Protein AF-A0A7S3NZ69-F1 (afdb_monomer_lite)

Foldseek 3Di:
DCVVCPPLPPDDDVVVVCVVLVVLVVVLVVVVVVLVVLVVVLVVLCVVLCVLCVLVVDDPVVNVVVADDDDDAPLCPDVLVVQLVVLVVVLVVLVVVVVVLVVVLVVLVVPDDCPVVVVCCVVVVDPPVVSVVVSVVVVVVCVVVVVVSVVSNVVSVVSNVVSVVVSVVSCVVGDDCRNVVSVVSNVVSVVSVVVSVVSVVVSVVVVVVSVVSVVVSVVVVVVVVVVVVVVVVVSVVCVVVVNRDDPDDPPPPPPCPDPPDPDDDPPPDDPDD

Secondary structure (DSSP, 8-state):
-HHHHGGG--SPPHHHHSHHHHHHHHHHHHHHHHHHHHHHHHHHHHHHHHHHHGGGGS-HHHHHHHSPP-PPPGGGGSHHHHHHHHHHHHHHHHHHHHHHHHHHHHHHHHT---HHHHHHHHTTSS-HHHHHHHHHHHHHTTHHHHHHHHHHHHHHHHHHHHHHHHHHHHHTT----HHHHHHHHHHHHHHHHHHHHHHHHHHHHHHHHHHHHHHHHHHHHHHHHHHHHHHHHHHHHHHHTT-PPPTT--------------PPPTT------

pLDDT: mean 84.11, std 17.13, range [30.02, 97.88]

Radius of gyration: 31.77 Å; chains: 1; bounding box: 69×42×93 Å

InterPro domains:
  IPR025304 ALIX V-shaped domain [PF13949] (1-231)

Organism: Euplotes crassus (NCBI:txid5936)

Structure (mmCIF, N/CA/C/O backbone):
data_AF-A0A7S3NZ69-F1
#
_entry.id   AF-A0A7S3NZ69-F1
#
loop_
_atom_site.group_PDB
_atom_site.id
_atom_site.type_symbol
_atom_site.label_atom_id
_atom_site.label_alt_id
_atom_site.label_comp_id
_atom_site.label_asym_id
_atom_site.label_entity_id
_atom_site.label_seq_id
_atom_site.pdbx_PDB_ins_code
_atom_site.Cartn_x
_atom_site.Cartn_y
_atom_site.Cartn_z
_atom_site.occupancy
_atom_site.B_iso_or_equiv
_atom_site.auth_seq_id
_atom_site.auth_comp_id
_atom_site.auth_asym_id
_atom_site.auth_atom_id
_atom_site.pdbx_PDB_model_num
ATOM 1 N N . MET A 1 1 ? 19.662 -13.003 -44.186 1.00 81.69 1 MET A N 1
ATOM 2 C CA . MET A 1 1 ? 20.490 -11.775 -44.275 1.00 81.69 1 MET A CA 1
ATOM 3 C C . MET A 1 1 ? 21.964 -12.052 -44.036 1.00 81.69 1 MET A C 1
ATOM 5 O O . MET A 1 1 ? 22.672 -12.160 -45.021 1.00 81.69 1 MET A O 1
ATOM 9 N N . ARG A 1 2 ? 22.445 -12.254 -42.798 1.00 84.12 2 ARG A N 1
ATOM 10 C CA . ARG A 1 2 ? 23.877 -12.555 -42.557 1.00 84.12 2 ARG A CA 1
ATOM 11 C C . ARG A 1 2 ? 24.361 -13.835 -43.242 1.00 84.12 2 ARG A C 1
ATOM 13 O O . ARG A 1 2 ? 25.399 -13.816 -43.879 1.00 84.12 2 ARG A O 1
ATOM 20 N N . ALA A 1 3 ? 23.573 -14.910 -43.181 1.00 86.25 3 ALA A N 1
ATOM 21 C CA . ALA A 1 3 ? 23.878 -16.148 -43.905 1.00 86.25 3 ALA A CA 1
ATOM 22 C C . ALA A 1 3 ? 23.871 -15.969 -45.438 1.00 86.25 3 ALA A C 1
ATOM 24 O O . ALA A 1 3 ? 24.554 -16.695 -46.142 1.00 86.25 3 ALA A O 1
ATOM 25 N N . THR A 1 4 ? 23.108 -14.996 -45.945 1.00 85.00 4 THR A N 1
ATOM 26 C CA . THR A 1 4 ? 22.895 -14.757 -47.381 1.00 85.00 4 THR A CA 1
ATOM 27 C C . THR A 1 4 ? 23.952 -13.827 -47.983 1.00 85.00 4 THR A C 1
ATOM 29 O O . THR A 1 4 ? 24.405 -14.061 -49.092 1.00 85.00 4 THR A O 1
ATOM 32 N N . HIS A 1 5 ? 24.353 -12.779 -47.257 1.00 81.62 5 HIS A N 1
ATOM 33 C CA . HIS A 1 5 ? 25.261 -11.728 -47.743 1.00 81.62 5 HIS A CA 1
ATOM 34 C C . HIS A 1 5 ? 26.626 -11.718 -47.032 1.00 81.62 5 HIS A C 1
ATOM 36 O O . HIS A 1 5 ? 27.451 -10.849 -47.300 1.00 81.62 5 HIS A O 1
ATOM 42 N N . GLY A 1 6 ? 26.871 -12.655 -46.109 1.00 84.50 6 GLY A N 1
ATOM 43 C CA . GLY A 1 6 ? 28.160 -12.836 -45.442 1.00 84.50 6 GLY A CA 1
ATOM 44 C C . GLY A 1 6 ? 28.717 -11.550 -44.823 1.00 84.50 6 GLY A C 1
ATOM 45 O O . GLY A 1 6 ? 28.032 -10.851 -44.073 1.00 84.50 6 GLY A O 1
ATOM 46 N N . THR A 1 7 ? 29.971 -11.243 -45.153 1.00 81.69 7 THR A N 1
ATOM 47 C CA . THR A 1 7 ? 30.730 -10.083 -44.656 1.00 81.69 7 THR A CA 1
ATOM 48 C C . THR A 1 7 ? 30.250 -8.741 -45.213 1.00 81.69 7 THR A C 1
ATOM 50 O O . THR A 1 7 ? 30.506 -7.707 -44.597 1.00 81.69 7 THR A O 1
ATOM 53 N N . SER A 1 8 ? 29.503 -8.737 -46.321 1.00 79.81 8 SER A N 1
ATOM 54 C CA . SER A 1 8 ? 28.880 -7.527 -46.871 1.00 79.81 8 SER A CA 1
ATOM 55 C C . SER A 1 8 ? 27.708 -7.033 -46.012 1.00 79.81 8 SER A C 1
ATOM 57 O O . SER A 1 8 ? 27.291 -5.884 -46.132 1.00 79.81 8 SER A O 1
ATOM 59 N N . TRP A 1 9 ? 27.185 -7.867 -45.100 1.00 86.06 9 TRP A N 1
ATOM 60 C CA . TRP A 1 9 ? 26.141 -7.478 -44.150 1.00 86.06 9 TRP A CA 1
ATOM 61 C C . TRP A 1 9 ? 26.720 -6.948 -42.833 1.00 86.06 9 TRP A C 1
ATOM 63 O O . TRP A 1 9 ? 26.894 -7.690 -41.863 1.00 86.06 9 TRP A O 1
ATOM 73 N N . GLN A 1 10 ? 26.962 -5.640 -42.764 1.00 82.88 10 GLN A N 1
ATOM 74 C CA . GLN A 1 10 ? 27.662 -5.019 -41.630 1.00 82.88 10 GLN A CA 1
ATOM 75 C C . GLN A 1 10 ? 26.755 -4.541 -40.477 1.00 82.88 10 GLN A C 1
ATOM 77 O O . GLN A 1 10 ? 27.254 -4.096 -39.446 1.00 82.88 10 GLN A O 1
ATOM 82 N N . ARG A 1 11 ? 25.420 -4.659 -40.582 1.00 86.56 11 ARG A N 1
ATOM 83 C CA . ARG A 1 11 ? 24.505 -4.221 -39.504 1.00 86.56 11 ARG A CA 1
ATOM 84 C C . ARG A 1 11 ? 24.718 -5.002 -38.215 1.00 86.56 11 ARG A C 1
ATOM 86 O O . ARG A 1 11 ? 24.813 -6.233 -38.247 1.00 86.56 11 ARG A O 1
ATOM 93 N N . LEU A 1 12 ? 24.632 -4.305 -37.080 1.00 86.75 12 LEU A N 1
ATOM 94 C CA . LEU A 1 12 ? 24.595 -4.910 -35.746 1.00 86.75 12 LEU A CA 1
ATOM 95 C C . LEU A 1 12 ? 23.507 -6.000 -35.649 1.00 86.75 12 LEU A C 1
ATOM 97 O O . LEU A 1 12 ? 22.411 -5.848 -36.218 1.00 86.75 12 LEU A O 1
ATOM 101 N N . PRO A 1 13 ? 23.800 -7.120 -34.960 1.00 87.44 13 PRO A N 1
ATOM 102 C CA . PRO A 1 13 ? 22.853 -8.215 -34.840 1.00 87.44 13 PRO A CA 1
ATOM 103 C C . PRO A 1 13 ? 21.685 -7.774 -33.962 1.00 87.44 13 PRO A C 1
ATOM 105 O O . PRO A 1 13 ? 21.880 -7.072 -32.974 1.00 87.44 13 PRO A O 1
ATOM 108 N N . SER A 1 14 ? 20.470 -8.218 -34.282 1.00 87.56 14 SER A N 1
ATOM 109 C CA . SER A 1 14 ? 19.290 -7.853 -33.488 1.00 87.56 14 SER A CA 1
ATOM 110 C C . SER A 1 14 ? 19.421 -8.290 -32.022 1.00 87.56 14 SER A C 1
ATOM 112 O O . SER A 1 14 ? 18.955 -7.595 -31.131 1.00 87.56 14 SER A O 1
ATOM 114 N N . SER A 1 15 ? 20.138 -9.383 -31.738 1.00 87.00 15 SER A N 1
ATOM 115 C CA . SER A 1 15 ? 20.431 -9.806 -30.363 1.00 87.00 15 SER A CA 1
ATOM 116 C C . SER A 1 15 ? 21.209 -8.768 -29.546 1.00 87.00 15 SER A C 1
ATOM 118 O O . SER A 1 15 ? 20.993 -8.700 -28.341 1.00 87.00 15 SER A O 1
ATOM 120 N N . ALA A 1 16 ? 22.060 -7.953 -30.179 1.00 87.12 16 ALA A N 1
ATOM 121 C CA . ALA A 1 16 ? 22.808 -6.888 -29.509 1.00 87.12 16 ALA A CA 1
ATOM 122 C C . ALA A 1 16 ? 21.970 -5.621 -29.272 1.00 87.12 16 ALA A C 1
ATOM 124 O O . ALA A 1 16 ? 22.347 -4.794 -28.454 1.00 87.12 16 ALA A O 1
ATOM 125 N N . LEU A 1 17 ? 20.847 -5.465 -29.979 1.00 90.69 17 LEU A N 1
ATOM 126 C CA . LEU A 1 17 ? 20.001 -4.271 -29.902 1.00 90.69 17 LEU A CA 1
ATOM 127 C C . LEU A 1 17 ? 18.735 -4.494 -29.065 1.00 90.69 17 LEU A C 1
ATOM 129 O O . LEU A 1 17 ? 18.199 -3.557 -28.492 1.00 90.69 17 LEU A O 1
ATOM 133 N N . ASN A 1 18 ? 18.274 -5.741 -28.940 1.00 92.94 18 ASN A N 1
ATOM 134 C CA . ASN A 1 18 ? 17.016 -6.059 -28.258 1.00 92.94 18 ASN A CA 1
ATOM 135 C C . ASN A 1 18 ? 17.148 -6.156 -26.723 1.00 92.94 18 ASN A C 1
ATOM 137 O O . ASN A 1 18 ? 16.195 -6.570 -26.065 1.00 92.94 18 ASN A O 1
ATOM 141 N N . GLY A 1 19 ? 18.317 -5.846 -26.150 1.00 93.00 19 GLY A N 1
ATOM 142 C CA . GLY A 1 19 ? 18.592 -6.024 -24.719 1.00 93.00 19 GLY A CA 1
ATOM 143 C C . GLY A 1 19 ? 17.618 -5.254 -23.826 1.00 93.00 19 GLY A C 1
ATOM 144 O O . GLY A 1 19 ? 16.982 -5.846 -22.961 1.00 93.00 19 GLY A O 1
ATOM 145 N N . GLU A 1 20 ? 17.424 -3.964 -24.098 1.00 91.50 20 GLU A N 1
ATOM 146 C CA . GLU A 1 20 ? 16.508 -3.108 -23.334 1.00 91.50 20 GLU A CA 1
ATOM 147 C C . GLU A 1 20 ? 15.049 -3.586 -23.417 1.00 91.50 20 GLU A C 1
ATOM 149 O O . GLU A 1 20 ? 14.348 -3.622 -22.406 1.00 91.50 20 GLU A O 1
ATOM 154 N N . ILE A 1 21 ? 14.606 -4.012 -24.607 1.00 95.19 21 ILE A N 1
ATOM 155 C CA . ILE A 1 21 ? 13.258 -4.558 -24.825 1.00 95.19 21 ILE A CA 1
ATOM 156 C C . ILE A 1 21 ? 13.045 -5.788 -23.942 1.00 95.19 21 ILE A C 1
ATOM 158 O O . ILE A 1 21 ? 12.027 -5.879 -23.260 1.00 95.19 21 ILE A O 1
ATOM 162 N N . LYS A 1 22 ? 14.012 -6.714 -23.917 1.00 95.69 22 LYS A N 1
ATOM 163 C CA . LYS A 1 22 ? 13.938 -7.921 -23.082 1.00 95.69 22 LYS A CA 1
ATOM 164 C C . LYS A 1 22 ? 13.870 -7.574 -21.600 1.00 95.69 22 LYS A C 1
ATOM 166 O O . LYS A 1 22 ? 12.961 -8.038 -20.927 1.00 95.69 22 LYS A O 1
ATOM 171 N N . THR A 1 23 ? 14.738 -6.680 -21.127 1.00 95.50 23 THR A N 1
ATOM 172 C CA . THR A 1 23 ? 14.724 -6.227 -19.730 1.00 95.50 23 THR A CA 1
ATOM 173 C C . THR A 1 23 ? 13.371 -5.630 -19.332 1.00 95.50 23 THR A C 1
ATOM 175 O O . THR A 1 23 ? 12.870 -5.909 -18.243 1.00 95.50 23 THR A O 1
ATOM 178 N N . ARG A 1 24 ? 12.744 -4.830 -20.207 1.00 94.81 24 ARG A N 1
ATOM 179 C CA . ARG A 1 24 ? 11.402 -4.279 -19.955 1.00 94.81 24 ARG A CA 1
ATOM 180 C C . ARG A 1 24 ? 10.334 -5.371 -19.899 1.00 94.81 24 ARG A C 1
ATOM 182 O O . ARG A 1 24 ? 9.517 -5.350 -18.984 1.00 94.81 24 ARG A O 1
ATOM 189 N N . ILE A 1 25 ? 10.360 -6.324 -20.833 1.00 97.00 25 ILE A N 1
ATOM 190 C CA . ILE A 1 25 ? 9.434 -7.467 -20.848 1.00 97.00 25 ILE A CA 1
ATOM 191 C C . ILE A 1 25 ? 9.563 -8.279 -19.557 1.00 97.00 25 ILE A C 1
ATOM 193 O O . ILE A 1 25 ? 8.552 -8.543 -18.909 1.00 97.00 25 ILE A O 1
ATOM 197 N N . ASP A 1 26 ? 10.786 -8.630 -19.162 1.00 96.94 26 ASP A N 1
ATOM 198 C CA . ASP A 1 26 ? 11.044 -9.439 -17.968 1.00 96.94 26 ASP A CA 1
ATOM 199 C C . ASP A 1 26 ? 10.589 -8.714 -16.693 1.00 96.94 26 ASP A C 1
ATOM 201 O O . ASP A 1 26 ? 9.967 -9.317 -15.817 1.00 96.94 26 ASP A O 1
ATOM 205 N N . SER A 1 27 ? 10.815 -7.398 -16.616 1.00 96.62 27 SER A N 1
ATOM 206 C CA . SER A 1 27 ? 10.341 -6.559 -15.511 1.00 96.62 27 SER A CA 1
ATOM 207 C C . SER A 1 27 ? 8.811 -6.517 -15.426 1.00 96.62 27 SER A C 1
ATOM 209 O O . SER A 1 27 ? 8.236 -6.759 -14.364 1.00 96.62 27 SER A O 1
ATOM 211 N N . TYR A 1 28 ? 8.123 -6.273 -16.547 1.00 97.50 28 TYR A N 1
ATOM 212 C CA . TYR A 1 28 ? 6.657 -6.246 -16.569 1.00 97.50 28 TYR A CA 1
ATOM 213 C C . TYR A 1 28 ? 6.054 -7.615 -16.267 1.00 97.50 28 TYR A C 1
ATOM 215 O O . TYR A 1 28 ? 5.072 -7.690 -15.533 1.00 97.50 28 TYR A O 1
ATOM 223 N N . LYS A 1 29 ? 6.670 -8.694 -16.757 1.00 97.25 29 LYS A N 1
ATOM 224 C CA . LYS A 1 29 ? 6.274 -10.060 -16.418 1.00 97.25 29 LYS A CA 1
ATOM 225 C C . LYS A 1 29 ? 6.399 -10.322 -14.919 1.00 97.25 29 LYS A C 1
ATOM 227 O O . LYS A 1 29 ? 5.427 -10.742 -14.309 1.00 97.25 29 LYS A O 1
ATOM 232 N N . SER A 1 30 ? 7.539 -9.986 -14.313 1.00 96.75 30 SER A N 1
ATOM 233 C CA . SER A 1 30 ? 7.736 -10.156 -12.869 1.00 96.75 30 SER A CA 1
ATOM 234 C C . SER A 1 30 ? 6.690 -9.400 -12.041 1.00 96.75 30 SER A C 1
ATOM 236 O O . SER A 1 30 ? 6.221 -9.902 -11.022 1.00 96.75 30 SER A O 1
ATOM 238 N N . ASN A 1 31 ? 6.293 -8.203 -12.482 1.00 94.81 31 ASN A N 1
ATOM 239 C CA . ASN A 1 31 ? 5.241 -7.436 -11.817 1.00 94.81 31 ASN A CA 1
ATOM 240 C C . ASN A 1 31 ? 3.858 -8.086 -11.970 1.00 94.81 31 ASN A C 1
ATOM 242 O O . ASN A 1 31 ? 3.090 -8.092 -11.012 1.00 94.81 31 ASN A O 1
ATOM 246 N N . LEU A 1 32 ? 3.544 -8.632 -13.148 1.00 97.44 32 LEU A N 1
ATOM 247 C CA . LEU A 1 32 ? 2.294 -9.358 -13.384 1.00 97.44 32 LEU A CA 1
ATOM 248 C C . LEU A 1 32 ? 2.226 -10.652 -12.566 1.00 97.44 32 LEU A C 1
ATOM 250 O O . LEU A 1 32 ? 1.183 -10.933 -11.987 1.00 97.44 32 LEU A O 1
ATOM 254 N N . ASP A 1 33 ? 3.331 -11.387 -12.443 1.00 96.44 33 ASP A N 1
ATOM 255 C CA . ASP A 1 33 ? 3.386 -12.613 -11.640 1.00 96.44 33 ASP A CA 1
ATOM 256 C C . ASP A 1 33 ? 3.055 -12.321 -10.159 1.00 96.44 33 ASP A C 1
ATOM 258 O O . ASP A 1 33 ? 2.237 -13.010 -9.554 1.00 96.44 33 ASP A O 1
ATOM 262 N N . LYS A 1 34 ? 3.586 -11.226 -9.593 1.00 94.75 34 LYS A N 1
ATOM 263 C CA . LYS A 1 34 ? 3.231 -10.771 -8.231 1.00 94.75 34 LYS A CA 1
ATOM 264 C C . LYS A 1 34 ? 1.771 -10.327 -8.104 1.00 94.75 34 LYS A C 1
ATOM 266 O O . LYS A 1 34 ? 1.154 -10.495 -7.051 1.00 94.75 34 LYS A O 1
ATOM 271 N N . ALA A 1 35 ? 1.218 -9.728 -9.158 1.00 95.19 35 ALA A N 1
ATOM 272 C CA . ALA A 1 35 ? -0.184 -9.329 -9.170 1.00 95.19 35 ALA A CA 1
ATOM 273 C C . ALA A 1 35 ? -1.107 -10.557 -9.098 1.00 95.19 35 ALA A C 1
ATOM 275 O O . ALA A 1 35 ? -2.063 -10.538 -8.331 1.00 95.19 35 ALA A O 1
ATOM 276 N N . VAL A 1 36 ? -0.758 -11.658 -9.775 1.00 96.31 36 VAL A N 1
ATOM 277 C CA . VAL A 1 36 ? -1.506 -12.929 -9.709 1.00 96.31 36 VAL A CA 1
ATOM 278 C C . VAL A 1 36 ? -1.554 -13.502 -8.285 1.00 96.31 36 VAL A C 1
ATOM 280 O O . VAL A 1 36 ? -2.600 -13.986 -7.848 1.00 96.31 36 VAL A O 1
ATOM 283 N N . GLU A 1 37 ? -0.456 -13.423 -7.529 1.00 93.50 37 GLU A N 1
ATOM 284 C CA . GLU A 1 37 ? -0.431 -13.847 -6.117 1.00 93.50 37 GLU A CA 1
ATOM 285 C C . GLU A 1 37 ? -1.370 -12.991 -5.247 1.00 93.50 37 GLU A C 1
ATOM 287 O O . GLU A 1 37 ? -2.099 -13.503 -4.387 1.00 93.50 37 GLU A O 1
ATOM 292 N N . THR A 1 38 ? -1.394 -11.680 -5.502 1.00 93.94 38 THR A N 1
ATOM 293 C CA . THR A 1 38 ? -2.277 -10.740 -4.798 1.00 93.94 38 THR A CA 1
ATOM 294 C C . THR A 1 38 ? -3.744 -11.001 -5.141 1.00 93.94 38 THR A C 1
ATOM 296 O O . THR A 1 38 ? -4.580 -11.067 -4.240 1.00 93.94 38 THR A O 1
ATOM 299 N N . ASP A 1 39 ? -4.055 -11.226 -6.416 1.00 95.56 39 ASP A N 1
ATOM 300 C CA . ASP A 1 39 ? -5.410 -11.528 -6.881 1.00 95.56 39 ASP A CA 1
ATOM 301 C C . ASP A 1 39 ? -5.924 -12.842 -6.278 1.00 95.56 39 ASP A C 1
ATOM 303 O O . ASP A 1 39 ? -7.042 -12.895 -5.769 1.00 95.56 39 ASP A O 1
ATOM 307 N N . SER A 1 40 ? -5.072 -13.868 -6.201 1.00 94.69 40 SER A N 1
ATOM 308 C CA . SER A 1 40 ? -5.403 -15.137 -5.533 1.00 94.69 40 SER A CA 1
ATOM 309 C C . SER A 1 40 ? -5.748 -14.934 -4.050 1.00 94.69 40 SER A C 1
ATOM 311 O O . SER A 1 40 ? -6.662 -15.564 -3.512 1.00 94.69 40 SER A O 1
ATOM 313 N N . THR A 1 41 ? -5.044 -14.017 -3.378 1.00 92.00 41 THR A N 1
ATOM 314 C CA . THR A 1 41 ? -5.326 -13.649 -1.983 1.00 92.00 41 THR A CA 1
ATOM 315 C C . THR A 1 41 ? -6.684 -12.952 -1.855 1.00 92.00 41 THR A C 1
ATOM 317 O O . THR A 1 41 ? -7.457 -13.269 -0.949 1.00 92.00 41 THR A O 1
ATOM 320 N N . VAL A 1 42 ? -7.008 -12.036 -2.772 1.00 93.88 42 VAL A N 1
ATOM 321 C CA . VAL A 1 42 ? -8.314 -11.354 -2.828 1.00 93.88 42 VAL A CA 1
ATOM 322 C C . VAL A 1 42 ? -9.449 -12.357 -3.055 1.00 93.88 42 VAL A C 1
ATOM 324 O O . VAL A 1 42 ? -10.449 -12.335 -2.334 1.00 93.88 42 VAL A O 1
ATOM 327 N N . GLU A 1 43 ? -9.292 -13.284 -4.001 1.00 93.19 43 GLU A N 1
ATOM 328 C CA . GLU A 1 43 ? -10.290 -14.320 -4.290 1.00 93.19 43 GLU A CA 1
ATOM 329 C C . GLU A 1 43 ? -10.545 -15.234 -3.083 1.00 93.19 43 GLU A C 1
ATOM 331 O O . GLU A 1 43 ? -11.699 -15.462 -2.706 1.00 93.19 43 GLU A O 1
ATOM 336 N N . SER A 1 44 ? -9.480 -15.699 -2.425 1.00 91.94 44 SER A N 1
ATOM 337 C CA . SER A 1 44 ? -9.571 -16.521 -1.212 1.00 91.94 44 SER A CA 1
ATOM 338 C C . SER A 1 44 ? -10.277 -15.782 -0.067 1.00 91.94 44 SER A C 1
ATOM 340 O O . SER A 1 44 ? -11.197 -16.307 0.576 1.00 91.94 44 SER A O 1
ATOM 342 N N . ASN A 1 45 ? -9.921 -14.513 0.145 1.00 91.06 45 ASN A N 1
ATOM 343 C CA . ASN A 1 45 ? -10.564 -13.681 1.153 1.00 91.06 45 ASN A CA 1
ATOM 344 C C . ASN A 1 45 ? -12.056 -13.482 0.864 1.00 91.06 45 ASN A C 1
ATOM 346 O O . ASN A 1 45 ? -12.865 -13.512 1.790 1.00 91.06 45 ASN A O 1
ATOM 350 N N . MET A 1 46 ? -12.450 -13.332 -0.403 1.00 89.25 46 MET A N 1
ATOM 351 C CA . MET A 1 46 ? -13.848 -13.150 -0.802 1.00 89.25 46 MET A CA 1
ATOM 352 C C . MET A 1 46 ? -14.755 -14.310 -0.373 1.00 89.25 46 MET A C 1
ATOM 354 O O . MET A 1 46 ? -15.885 -14.073 0.071 1.00 89.25 46 MET A O 1
ATOM 358 N N . VAL A 1 47 ? -14.258 -15.549 -0.442 1.00 90.12 47 VAL A N 1
ATOM 359 C CA . VAL A 1 47 ? -14.976 -16.742 0.044 1.00 90.12 47 VAL A CA 1
ATOM 360 C C . VAL A 1 47 ? -15.235 -16.648 1.551 1.00 90.12 47 VAL A C 1
ATOM 362 O O . VAL A 1 47 ? -16.333 -16.962 2.009 1.00 90.12 47 VAL A O 1
ATOM 365 N N . THR A 1 48 ? -14.257 -16.151 2.310 1.00 87.38 48 THR A N 1
ATOM 366 C CA . THR A 1 48 ? -14.332 -16.011 3.774 1.00 87.38 48 THR A CA 1
ATOM 367 C C . THR A 1 48 ? -15.186 -14.815 4.212 1.00 87.38 48 THR A C 1
ATOM 369 O O . THR A 1 48 ? -15.929 -14.896 5.191 1.00 87.38 48 THR A O 1
ATOM 372 N N . ILE A 1 49 ? -15.111 -13.699 3.481 1.00 88.69 49 ILE A N 1
ATOM 373 C CA . ILE A 1 49 ? -15.822 -12.450 3.784 1.00 88.69 49 ILE A CA 1
ATOM 374 C C . ILE A 1 49 ? -17.322 -12.605 3.559 1.00 88.69 49 ILE A C 1
ATOM 376 O O . ILE A 1 49 ? -18.103 -12.203 4.420 1.00 88.69 49 ILE A O 1
ATOM 380 N N . LYS A 1 50 ? -17.733 -13.191 2.423 1.00 88.25 50 LYS A N 1
ATOM 381 C CA . LYS A 1 50 ? -19.143 -13.292 2.006 1.00 88.25 50 LYS A CA 1
ATOM 382 C C . LYS A 1 50 ? -20.107 -13.709 3.126 1.00 88.25 50 LYS A C 1
ATOM 384 O O . LYS A 1 50 ? -21.061 -12.967 3.358 1.00 88.25 50 LYS A O 1
ATOM 389 N N . PRO A 1 51 ? -19.901 -14.833 3.841 1.00 87.88 51 PRO A N 1
ATOM 390 C CA . PRO A 1 51 ? -20.809 -15.229 4.915 1.00 87.88 51 PRO A CA 1
ATOM 391 C C . PRO A 1 51 ? -20.770 -14.273 6.117 1.00 87.88 51 PRO A C 1
ATOM 393 O O . PRO A 1 51 ? -21.807 -14.042 6.734 1.00 87.88 51 PRO A O 1
ATOM 396 N N . LYS A 1 52 ? -19.611 -13.677 6.438 1.00 82.75 52 LYS A N 1
ATOM 397 C CA . LYS A 1 52 ? -19.457 -12.750 7.574 1.00 82.75 52 LYS A CA 1
ATOM 398 C C . LYS A 1 52 ? -20.168 -11.414 7.338 1.00 82.75 52 LYS A C 1
ATOM 400 O O . LYS A 1 52 ? -20.768 -10.874 8.263 1.00 82.75 52 LYS A O 1
ATOM 405 N N . ILE A 1 53 ? -20.151 -10.901 6.104 1.00 84.00 53 ILE A N 1
ATOM 406 C CA . ILE A 1 53 ? -20.806 -9.630 5.748 1.00 84.00 53 ILE A CA 1
ATOM 407 C C . ILE A 1 53 ? -22.252 -9.792 5.270 1.00 84.00 53 ILE A C 1
ATOM 409 O O . ILE A 1 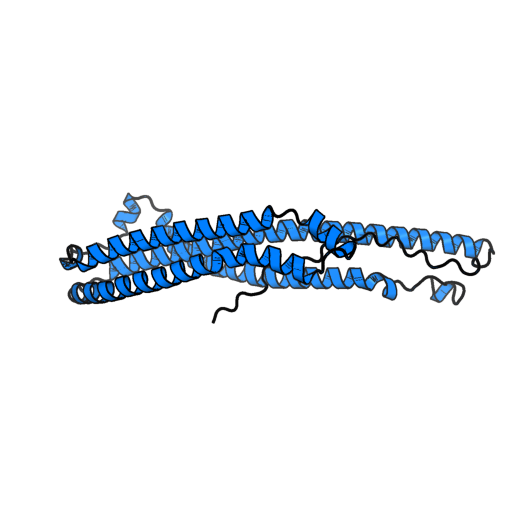53 ? -22.934 -8.789 5.076 1.00 84.00 53 ILE A O 1
ATOM 413 N N . ALA A 1 54 ? -22.751 -11.021 5.105 1.00 88.00 54 ALA A N 1
ATOM 414 C CA . ALA A 1 54 ? -24.142 -11.269 4.720 1.00 88.00 54 ALA A CA 1
ATOM 415 C C . ALA A 1 54 ? -25.136 -10.612 5.696 1.00 88.00 54 ALA A C 1
ATOM 417 O O . ALA A 1 54 ? -26.180 -10.116 5.280 1.00 88.00 54 ALA A O 1
ATOM 418 N N . TYR A 1 55 ? -24.778 -10.516 6.981 1.00 84.50 55 TYR A N 1
ATOM 419 C CA . TYR A 1 55 ? -25.568 -9.806 7.991 1.00 84.50 55 TYR A CA 1
ATOM 420 C C . TYR A 1 55 ? -25.769 -8.318 7.683 1.00 84.50 55 TYR A C 1
ATOM 422 O O . TYR A 1 55 ? -26.790 -7.756 8.065 1.00 84.50 55 TYR A O 1
ATOM 430 N N . LEU A 1 56 ? -24.834 -7.684 6.970 1.00 83.50 56 LEU A N 1
ATOM 431 C CA . LEU A 1 56 ? -24.927 -6.271 6.586 1.00 83.50 56 LEU A CA 1
ATOM 432 C C . LEU A 1 56 ? -25.904 -6.036 5.430 1.00 83.50 56 LEU A C 1
ATOM 434 O O . LEU A 1 56 ? -26.275 -4.896 5.168 1.00 83.50 56 LEU A O 1
ATOM 438 N N . GLN A 1 57 ? -26.313 -7.100 4.735 1.00 88.19 57 GLN A N 1
ATOM 439 C CA . GLN A 1 57 ? -27.336 -7.040 3.691 1.00 88.19 57 GLN A CA 1
ATOM 440 C C . GLN A 1 57 ? -28.756 -7.136 4.265 1.00 88.19 57 GLN A C 1
ATOM 442 O O . GLN A 1 57 ? -29.722 -6.877 3.551 1.00 88.19 57 GLN A O 1
ATOM 447 N N . LEU A 1 58 ? -28.889 -7.516 5.539 1.00 89.69 58 LEU A N 1
ATOM 448 C CA . LEU A 1 58 ? -30.175 -7.624 6.215 1.00 89.69 58 LEU A CA 1
ATOM 449 C C . LEU A 1 58 ? -30.725 -6.239 6.560 1.00 89.69 58 LEU A C 1
ATOM 451 O O . LEU A 1 58 ? -29.984 -5.309 6.889 1.00 89.69 58 LEU A O 1
ATOM 455 N N . SER A 1 59 ? -32.050 -6.113 6.574 1.00 92.50 59 SER A N 1
ATOM 456 C CA . SER A 1 59 ? -32.693 -4.950 7.177 1.00 92.50 59 SER A CA 1
ATOM 457 C C . SER A 1 59 ? -32.397 -4.881 8.680 1.00 92.50 59 SER A C 1
ATOM 459 O O . SER A 1 59 ? -32.109 -5.882 9.341 1.00 92.50 59 SER A O 1
ATOM 461 N N . ARG A 1 60 ? -32.542 -3.688 9.270 1.00 89.06 60 ARG A N 1
ATOM 462 C CA . ARG A 1 60 ? -32.371 -3.492 10.721 1.00 89.06 60 ARG A CA 1
ATOM 463 C C . ARG A 1 60 ? -33.253 -4.433 11.551 1.00 89.06 60 ARG A C 1
ATOM 465 O O . ARG A 1 60 ? -32.802 -4.919 12.587 1.00 89.06 60 ARG A O 1
ATOM 472 N N . ASN A 1 61 ? -34.480 -4.703 11.104 1.00 92.75 61 ASN A N 1
ATOM 473 C CA . ASN A 1 61 ? -35.389 -5.625 11.789 1.00 92.75 61 ASN A CA 1
ATOM 474 C C . ASN A 1 61 ? -34.877 -7.070 11.746 1.00 92.75 61 ASN A C 1
ATOM 476 O O . ASN A 1 61 ? -34.809 -7.719 12.787 1.00 92.75 61 ASN A O 1
ATOM 480 N N . GLU A 1 62 ? -34.470 -7.560 10.575 1.00 92.25 62 GLU A N 1
ATOM 481 C CA . GLU A 1 62 ? -33.927 -8.916 10.415 1.00 92.25 62 GLU A CA 1
ATOM 482 C C . GLU A 1 62 ? -32.631 -9.106 11.210 1.00 92.25 62 GLU A C 1
ATOM 484 O O . GLU A 1 62 ? -32.463 -10.118 11.890 1.00 92.25 62 GLU A O 1
ATOM 489 N N . LEU A 1 63 ? -31.742 -8.108 11.196 1.00 89.62 63 LEU A N 1
ATOM 490 C CA . LEU A 1 63 ? -30.509 -8.137 11.979 1.00 89.62 63 LEU A CA 1
ATOM 491 C C . LEU A 1 63 ? -30.795 -8.183 13.487 1.00 89.62 63 LEU A C 1
ATOM 493 O O . LEU A 1 63 ? -30.172 -8.954 14.212 1.00 89.62 63 LEU A O 1
ATOM 497 N N . THR A 1 64 ? -31.777 -7.405 13.953 1.00 88.56 64 THR A N 1
ATOM 498 C CA . THR A 1 64 ? -32.192 -7.389 15.368 1.00 88.56 64 THR A CA 1
ATOM 499 C C . THR A 1 64 ? -32.755 -8.743 15.802 1.00 88.56 64 THR A C 1
ATOM 501 O O . THR A 1 64 ? -32.504 -9.177 16.922 1.00 88.56 64 THR A O 1
ATOM 504 N N . GLN A 1 65 ? -33.481 -9.436 14.920 1.00 90.06 65 GLN A N 1
ATOM 505 C CA . GLN A 1 65 ? -33.993 -10.787 15.181 1.00 90.06 65 GLN A CA 1
ATOM 506 C C . GLN A 1 65 ? -32.891 -11.857 15.191 1.00 90.06 65 GLN A C 1
ATOM 508 O O . GLN A 1 65 ? -33.018 -12.849 15.905 1.00 90.06 65 GLN A O 1
ATOM 513 N N . LYS A 1 66 ? -31.823 -11.674 14.405 1.00 88.19 66 LYS A N 1
ATOM 514 C CA . LYS A 1 66 ? -30.646 -12.561 14.372 1.00 88.19 66 LYS A CA 1
ATOM 515 C C . LYS A 1 66 ? -29.688 -12.336 15.543 1.00 88.19 66 LYS A C 1
ATOM 517 O O . LYS A 1 66 ? -28.918 -13.238 15.862 1.00 88.19 66 LYS A O 1
ATOM 522 N N . MET A 1 67 ? -29.714 -11.154 16.157 1.00 88.38 67 MET A N 1
ATOM 523 C CA . MET A 1 67 ? -28.840 -10.804 17.272 1.00 88.38 67 MET A CA 1
ATOM 524 C C . MET A 1 67 ? -29.171 -11.658 18.510 1.00 88.38 67 MET A C 1
ATOM 526 O O . MET A 1 67 ? -30.327 -11.673 18.946 1.00 88.38 67 MET A O 1
ATOM 530 N N . PRO A 1 68 ? -28.176 -12.327 19.123 1.00 88.19 68 PRO A N 1
ATOM 531 C CA . PRO A 1 68 ? -28.373 -13.026 20.385 1.00 88.19 68 PRO A CA 1
ATOM 532 C C . PRO A 1 68 ? -28.900 -12.078 21.468 1.00 88.19 68 PRO A C 1
ATOM 534 O O . PRO A 1 68 ? -28.423 -10.947 21.622 1.00 88.19 68 PRO A O 1
ATOM 537 N N . LYS A 1 69 ? -29.907 -12.536 22.214 1.00 82.44 69 LYS A N 1
ATOM 538 C CA . LYS A 1 69 ? -30.426 -11.810 23.374 1.00 82.44 69 LYS A CA 1
ATOM 539 C C . LYS A 1 69 ? -29.530 -12.112 24.565 1.00 82.44 69 LYS A C 1
ATOM 541 O O . LYS A 1 69 ? -29.376 -13.274 24.911 1.00 82.44 69 LYS A O 1
ATOM 546 N N . SER A 1 70 ? -29.037 -11.070 25.217 1.00 69.94 70 SER A N 1
ATOM 547 C CA . SER A 1 70 ? -28.303 -11.185 26.477 1.00 69.94 70 SER A CA 1
ATOM 548 C C . SER A 1 70 ? -29.006 -10.338 27.529 1.00 69.94 70 SER A C 1
ATOM 550 O O . SER A 1 70 ? -29.610 -9.315 27.191 1.00 69.94 70 SER A O 1
ATOM 552 N N . GLN A 1 71 ? -28.960 -10.776 28.786 1.00 67.19 71 GLN A N 1
ATOM 553 C CA . GLN A 1 71 ? -29.470 -9.986 29.907 1.00 67.19 71 GLN A CA 1
ATOM 554 C C . GLN A 1 71 ? -28.623 -8.718 30.080 1.00 67.19 71 GLN A C 1
ATOM 556 O O . GLN A 1 71 ? -27.430 -8.713 29.768 1.00 67.19 71 GLN A O 1
ATOM 561 N N . GLU A 1 72 ? -29.243 -7.632 30.545 1.00 63.84 72 GLU A N 1
ATOM 562 C CA . GLU A 1 72 ? -28.500 -6.432 30.933 1.00 63.84 72 GLU A CA 1
ATOM 563 C C . GLU A 1 72 ? -27.536 -6.789 32.068 1.00 63.84 72 GLU A C 1
ATOM 565 O O . GLU A 1 72 ? -27.936 -7.338 33.092 1.00 63.84 72 GLU A O 1
ATOM 570 N N . SER A 1 73 ? -26.250 -6.528 31.840 1.00 66.06 73 SER A N 1
ATOM 571 C CA . SER A 1 73 ? -25.193 -6.780 32.813 1.00 66.06 73 SER A CA 1
ATOM 572 C C . SER A 1 73 ? -24.935 -5.513 33.616 1.00 66.06 73 SER A C 1
ATOM 574 O O . SER A 1 73 ? -24.746 -4.443 33.034 1.00 66.06 73 SER A O 1
ATOM 576 N N . GLU A 1 74 ? -24.833 -5.639 34.940 1.00 66.88 74 GLU A N 1
ATOM 577 C CA . GLU A 1 74 ? -24.382 -4.557 35.829 1.00 66.88 74 GLU A CA 1
ATOM 578 C C . GLU A 1 74 ? -22.981 -4.035 35.443 1.00 66.88 74 GLU A C 1
ATOM 580 O O . GLU A 1 74 ? -22.635 -2.889 35.735 1.00 66.88 74 GLU A O 1
ATOM 585 N N . ALA A 1 75 ? -22.197 -4.824 34.692 1.00 69.00 75 ALA A N 1
ATOM 586 C CA . ALA A 1 75 ? -20.906 -4.417 34.136 1.00 69.00 75 ALA A CA 1
ATOM 587 C C . ALA A 1 75 ? -20.999 -3.201 33.196 1.00 69.00 75 ALA A C 1
ATOM 589 O O . ALA A 1 75 ? -20.021 -2.459 33.061 1.00 69.00 75 ALA A O 1
ATOM 590 N N . ALA A 1 76 ? -22.160 -2.973 32.566 1.00 69.44 76 ALA A N 1
ATOM 591 C CA . ALA A 1 76 ? -22.382 -1.869 31.631 1.00 69.44 76 ALA A CA 1
ATOM 592 C C . ALA A 1 76 ? -22.311 -0.483 32.297 1.00 69.44 76 ALA A C 1
ATOM 594 O O . ALA A 1 76 ? -22.024 0.499 31.618 1.00 69.44 76 ALA A O 1
ATOM 595 N N . SER A 1 77 ? -22.531 -0.400 33.613 1.00 75.50 77 SER A N 1
ATOM 596 C CA . SER A 1 77 ? -22.446 0.845 34.390 1.00 75.50 77 SER A CA 1
ATOM 597 C C . SER A 1 77 ? -21.128 0.993 35.155 1.00 75.50 77 SER A C 1
ATOM 599 O O . SER A 1 77 ? -20.991 1.899 35.977 1.00 75.50 77 SER A O 1
ATOM 601 N N . SER A 1 78 ? -20.150 0.113 34.914 1.00 84.06 78 SER A N 1
ATOM 602 C CA . SER A 1 78 ? -18.862 0.197 35.599 1.00 84.06 78 SER A CA 1
ATOM 603 C C . SER A 1 78 ? -18.067 1.436 35.147 1.00 84.06 78 SER A C 1
ATOM 605 O O . SER A 1 78 ? -18.059 1.765 33.957 1.00 84.06 78 SER A O 1
ATOM 607 N N . PRO A 1 79 ? -17.324 2.102 36.052 1.00 88.25 79 PRO A N 1
ATOM 608 C CA . PRO A 1 79 ? -16.420 3.195 35.681 1.00 88.25 79 PRO A CA 1
ATOM 609 C C . PRO A 1 79 ? -15.402 2.802 34.601 1.00 88.25 79 PRO A C 1
ATOM 611 O O . PRO A 1 79 ? -14.992 3.641 33.802 1.00 88.25 79 PRO A O 1
ATOM 614 N N . ALA A 1 80 ? -15.038 1.515 34.539 1.00 89.88 80 ALA A N 1
ATOM 615 C CA . ALA A 1 80 ? -14.171 0.963 33.505 1.00 89.88 80 ALA A CA 1
ATOM 616 C C . ALA A 1 80 ? -14.752 1.161 32.094 1.00 89.88 80 ALA A C 1
ATOM 618 O O . ALA A 1 80 ? -14.013 1.543 31.192 1.00 89.88 80 ALA A O 1
ATOM 619 N N . VAL A 1 81 ? -16.064 0.975 31.899 1.00 88.81 81 VAL A N 1
ATOM 620 C CA . VAL A 1 81 ? -16.722 1.190 30.596 1.00 88.81 81 VAL A CA 1
ATOM 621 C C . VAL A 1 81 ? -16.656 2.659 30.185 1.00 88.81 81 VAL A C 1
ATOM 623 O O . VAL A 1 81 ? -16.280 2.951 29.050 1.00 88.81 81 VAL A O 1
ATOM 626 N N . THR A 1 82 ? -16.954 3.583 31.102 1.00 91.06 82 THR A N 1
ATOM 627 C CA . THR A 1 82 ? -16.872 5.028 30.836 1.00 91.06 82 THR A CA 1
ATOM 628 C C . THR A 1 82 ? -15.452 5.445 30.456 1.00 91.06 82 THR A C 1
ATOM 630 O O . THR A 1 82 ? -15.261 6.162 29.473 1.00 91.06 82 THR A O 1
ATOM 633 N N . ASN A 1 83 ? -14.446 4.952 31.185 1.00 93.56 83 ASN A N 1
ATOM 634 C CA . ASN A 1 83 ? -13.044 5.224 30.880 1.00 93.56 83 ASN A CA 1
ATOM 635 C C . ASN A 1 83 ? -12.654 4.671 29.504 1.00 93.56 83 ASN A C 1
ATOM 637 O O . ASN A 1 83 ? -12.074 5.399 28.705 1.00 93.56 83 ASN A O 1
ATOM 641 N N . ILE A 1 84 ? -13.024 3.423 29.188 1.00 93.94 84 ILE A N 1
ATOM 642 C CA . ILE A 1 84 ? -12.765 2.816 27.873 1.00 93.94 84 ILE A CA 1
ATOM 643 C C . ILE A 1 84 ? -13.380 3.665 26.756 1.00 93.94 84 ILE A C 1
ATOM 645 O O . ILE A 1 84 ? -12.702 3.947 25.772 1.00 93.94 84 ILE A O 1
ATOM 649 N N . GLN A 1 85 ? -14.634 4.103 26.901 1.00 93.50 85 GLN A N 1
ATOM 650 C CA . GLN A 1 85 ? -15.311 4.933 25.899 1.00 93.50 85 GLN A CA 1
ATOM 651 C C . GLN A 1 85 ? -14.566 6.252 25.659 1.00 93.50 85 GLN A C 1
ATOM 653 O O . GLN A 1 85 ? -14.236 6.566 24.515 1.00 93.50 85 GLN A O 1
ATOM 658 N N . GLN A 1 86 ? -14.217 6.972 26.728 1.00 95.75 86 GLN A N 1
ATOM 659 C CA . GLN A 1 86 ? -13.465 8.226 26.632 1.00 95.75 86 GLN A CA 1
ATOM 660 C C . GLN A 1 86 ? -12.079 8.023 26.004 1.00 95.75 86 GLN A C 1
ATOM 662 O O . GLN A 1 86 ? -11.654 8.808 25.156 1.00 95.75 86 GLN A O 1
ATOM 667 N N . THR A 1 87 ? -11.362 6.959 26.378 1.00 96.75 87 THR A N 1
ATOM 668 C CA . THR A 1 87 ? -10.044 6.661 25.802 1.00 96.75 87 THR A CA 1
ATOM 669 C C . THR A 1 87 ? -10.143 6.245 24.330 1.00 96.75 87 THR A C 1
ATOM 671 O O . THR A 1 87 ? -9.293 6.634 23.531 1.00 96.75 87 THR A O 1
ATOM 674 N N . ILE A 1 88 ? -11.196 5.522 23.926 1.00 96.12 88 ILE A N 1
ATOM 675 C CA . ILE A 1 88 ? -11.465 5.194 22.515 1.00 96.12 88 ILE A CA 1
ATOM 676 C C . ILE A 1 88 ? -11.745 6.462 21.697 1.00 96.12 88 ILE A C 1
ATOM 678 O O . ILE A 1 88 ? -11.249 6.579 20.576 1.00 96.12 88 ILE A O 1
ATOM 682 N N . GLU A 1 89 ? -12.494 7.425 22.235 1.00 96.81 89 GLU A N 1
ATOM 683 C CA . GLU A 1 89 ? -12.716 8.721 21.578 1.00 96.81 89 GLU A CA 1
ATOM 684 C C . GLU A 1 89 ? -11.397 9.476 21.367 1.00 96.81 89 GLU A C 1
ATOM 686 O O . GLU A 1 89 ? -11.112 9.917 20.252 1.00 96.81 89 GLU A O 1
ATOM 691 N N . GLN A 1 90 ? -10.543 9.537 22.393 1.00 97.50 90 GLN A N 1
ATOM 692 C CA . GLN A 1 90 ? -9.209 10.141 22.289 1.00 97.50 90 GLN A CA 1
ATOM 693 C C . GLN A 1 90 ? -8.320 9.419 21.265 1.00 97.50 90 GLN A C 1
ATOM 695 O O . GLN A 1 90 ? -7.586 10.063 20.514 1.00 97.50 90 GLN A O 1
ATOM 700 N N . LEU A 1 91 ? -8.401 8.088 21.194 1.00 97.50 91 LEU A N 1
ATOM 701 C CA . LEU A 1 91 ? -7.665 7.291 20.215 1.00 97.50 91 LEU A CA 1
ATOM 702 C C . LEU A 1 91 ? -8.167 7.533 18.783 1.00 97.50 91 LEU A C 1
ATOM 704 O O . LEU A 1 91 ? -7.366 7.591 17.850 1.00 97.50 91 LEU A O 1
ATOM 708 N N . ASN A 1 92 ? -9.478 7.686 18.589 1.00 95.00 92 ASN A N 1
ATOM 709 C CA . ASN A 1 92 ? -10.059 8.017 17.288 1.00 95.00 92 ASN A CA 1
ATOM 710 C C . ASN A 1 92 ? -9.665 9.424 16.830 1.00 95.00 92 ASN A C 1
ATOM 712 O O . ASN A 1 92 ? -9.350 9.615 15.654 1.00 95.00 92 ASN A O 1
ATOM 716 N N . GLU A 1 93 ? -9.603 10.384 17.751 1.00 97.00 93 GLU A N 1
ATOM 717 C CA . GLU A 1 93 ? -9.085 11.714 17.445 1.00 97.00 93 GLU A CA 1
ATOM 718 C C . GLU A 1 93 ? -7.600 11.660 17.065 1.00 97.00 93 GLU A C 1
ATOM 720 O O . GLU A 1 93 ? -7.217 12.186 16.022 1.00 97.00 93 GLU A O 1
ATOM 725 N N . LEU A 1 94 ? -6.777 10.909 17.806 1.00 97.56 94 LEU A N 1
ATOM 726 C CA . LEU A 1 94 ? -5.367 10.697 17.462 1.00 97.56 94 LEU A CA 1
ATOM 727 C C . LEU A 1 94 ? -5.189 10.061 16.070 1.00 97.56 94 LEU A C 1
ATOM 729 O O . LEU A 1 94 ? -4.273 10.422 15.330 1.00 97.56 94 LEU A O 1
ATOM 733 N N . LYS A 1 95 ? -6.073 9.133 15.672 1.00 96.19 95 LYS A N 1
ATOM 734 C CA . LYS A 1 95 ? -6.082 8.575 14.306 1.00 96.19 95 LYS A CA 1
ATOM 735 C C . LYS A 1 95 ? -6.349 9.656 13.254 1.00 96.19 95 LYS A C 1
ATOM 737 O O . LYS A 1 95 ? -5.688 9.662 12.214 1.00 96.19 95 LYS A O 1
ATOM 742 N N . ARG A 1 96 ? -7.283 10.576 13.514 1.00 96.31 96 ARG A N 1
ATOM 743 C CA . ARG A 1 96 ? -7.606 11.702 12.621 1.00 96.31 96 ARG A CA 1
ATOM 744 C C . ARG A 1 96 ? -6.453 12.704 12.524 1.00 96.31 96 ARG A C 1
ATOM 746 O O . ARG A 1 96 ? -6.103 13.128 11.419 1.00 96.31 96 ARG A O 1
ATOM 753 N N . GLU A 1 97 ? -5.831 13.032 13.655 1.00 95.75 97 GLU A N 1
ATOM 754 C CA . GLU A 1 97 ? -4.624 13.865 13.729 1.00 95.75 97 GLU A CA 1
ATOM 755 C C . GLU A 1 97 ? -3.494 13.244 12.897 1.00 95.75 97 GLU A C 1
ATOM 757 O O . GLU A 1 97 ? -2.910 13.911 12.046 1.00 95.75 97 GLU A O 1
ATOM 762 N N . ARG A 1 98 ? -3.238 11.940 13.062 1.00 96.06 98 ARG A N 1
ATOM 763 C CA . ARG A 1 98 ? -2.205 11.216 12.309 1.00 96.06 98 ARG A CA 1
ATOM 764 C C . ARG A 1 98 ? -2.469 11.215 10.805 1.00 96.06 98 ARG A C 1
ATOM 766 O O . ARG A 1 98 ? -1.552 11.470 10.029 1.00 96.06 98 ARG A O 1
ATOM 773 N N . GLN A 1 99 ? -3.712 10.978 10.381 1.00 93.94 99 GLN A N 1
ATOM 774 C CA . GLN A 1 99 ? -4.074 11.054 8.962 1.00 93.94 99 GLN A CA 1
ATOM 775 C C . GLN A 1 99 ? -3.827 12.457 8.393 1.00 93.94 99 GLN A C 1
ATOM 777 O O . GLN A 1 99 ? -3.349 12.596 7.269 1.00 93.94 99 GLN A O 1
ATOM 782 N N . THR A 1 100 ? -4.112 13.494 9.178 1.00 95.00 100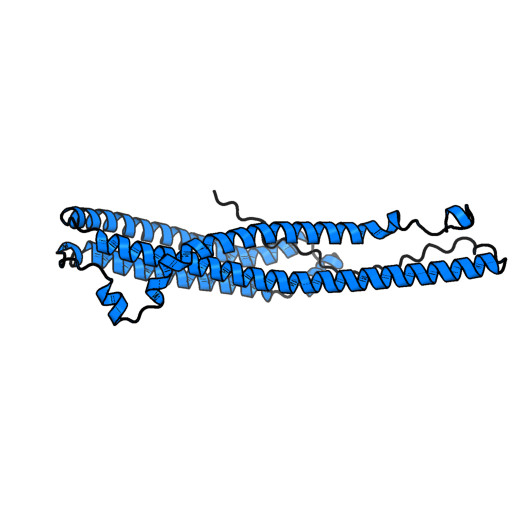 THR A N 1
ATOM 783 C CA . THR A 1 100 ? -3.849 14.888 8.803 1.00 95.00 100 THR A CA 1
ATOM 784 C C . THR A 1 100 ? -2.348 15.144 8.659 1.00 95.00 100 THR A C 1
ATOM 786 O O . THR A 1 100 ? -1.926 15.678 7.634 1.00 95.00 100 THR A O 1
ATOM 789 N N . THR A 1 101 ? -1.526 14.685 9.610 1.00 93.88 101 THR A N 1
ATOM 790 C CA . THR A 1 101 ? -0.057 14.755 9.528 1.00 93.88 101 THR A CA 1
ATOM 791 C C . THR A 1 101 ? 0.473 14.081 8.261 1.00 93.88 101 THR A C 1
ATOM 793 O O . THR A 1 101 ? 1.263 14.683 7.536 1.00 93.88 101 THR A O 1
ATOM 796 N N . ILE A 1 102 ? 0.003 12.865 7.954 1.00 92.00 102 ILE A N 1
ATOM 797 C CA . ILE A 1 102 ? 0.398 12.127 6.744 1.00 92.00 102 ILE A CA 1
ATOM 798 C C . ILE A 1 102 ? 0.029 12.922 5.490 1.00 92.00 102 ILE A C 1
ATOM 800 O O . ILE A 1 102 ? 0.877 13.120 4.625 1.00 92.00 102 ILE A O 1
ATOM 804 N N . ASN A 1 103 ? -1.202 13.432 5.409 1.00 92.00 103 ASN A N 1
ATOM 805 C CA . ASN A 1 103 ? -1.653 14.208 4.256 1.00 92.00 103 ASN A CA 1
ATOM 806 C C . ASN A 1 103 ? -0.806 15.474 4.049 1.00 92.00 103 ASN A C 1
ATOM 808 O O . ASN A 1 103 ? -0.437 15.774 2.916 1.00 92.00 103 ASN A O 1
ATOM 812 N N . HIS A 1 104 ? -0.468 16.201 5.120 1.00 90.81 104 HIS A N 1
ATOM 813 C CA . HIS A 1 104 ? 0.400 17.380 5.035 1.00 90.81 104 HIS A CA 1
ATOM 814 C C . HIS A 1 104 ? 1.819 17.027 4.586 1.00 90.81 104 HIS A C 1
ATOM 816 O O . HIS A 1 104 ? 2.370 17.709 3.720 1.00 90.81 104 HIS A O 1
ATOM 822 N N . MET A 1 105 ? 2.389 15.950 5.129 1.00 89.88 105 MET A N 1
ATOM 823 C CA . MET A 1 105 ? 3.708 15.463 4.735 1.00 89.88 105 MET A CA 1
ATOM 824 C C . MET A 1 105 ? 3.730 15.076 3.249 1.00 89.88 105 MET A C 1
ATOM 826 O O . MET A 1 105 ? 4.583 15.553 2.504 1.00 89.88 105 MET A O 1
ATOM 830 N N . THR A 1 106 ? 2.765 14.273 2.791 1.00 88.19 106 THR A N 1
ATOM 831 C CA . THR A 1 106 ? 2.671 13.840 1.389 1.00 88.19 106 THR A CA 1
ATOM 832 C C . THR A 1 106 ? 2.426 15.015 0.445 1.00 88.19 106 THR A C 1
ATOM 834 O O . THR A 1 106 ? 3.125 15.135 -0.557 1.00 88.19 106 THR A O 1
ATOM 837 N N . ALA A 1 107 ? 1.515 15.934 0.779 1.00 87.69 107 ALA A N 1
ATOM 838 C CA . ALA A 1 107 ? 1.255 17.115 -0.043 1.00 87.69 107 ALA A CA 1
ATOM 839 C C . ALA A 1 107 ? 2.489 18.026 -0.161 1.00 87.69 107 ALA A C 1
ATOM 841 O O . ALA A 1 107 ? 2.755 18.573 -1.232 1.00 87.69 107 ALA A O 1
ATOM 842 N N . GLY A 1 108 ? 3.272 18.169 0.914 1.00 83.56 108 GLY A N 1
ATOM 843 C CA . GLY A 1 108 ? 4.543 18.896 0.886 1.00 83.56 108 GLY A CA 1
ATOM 844 C C . GLY A 1 108 ? 5.549 18.282 -0.091 1.00 83.56 108 GLY A C 1
ATOM 845 O O . GLY A 1 108 ? 6.206 19.008 -0.831 1.00 83.56 108 GLY A O 1
ATOM 846 N N . LEU A 1 109 ? 5.621 16.949 -0.148 1.00 82.81 109 LEU A N 1
ATOM 847 C CA . LEU A 1 109 ? 6.497 16.229 -1.077 1.00 82.81 109 LEU A CA 1
ATOM 848 C C . LEU A 1 109 ? 6.019 16.316 -2.528 1.00 82.81 109 LEU A C 1
ATOM 850 O O . LEU A 1 109 ? 6.820 16.556 -3.426 1.00 82.81 109 LEU A O 1
ATOM 854 N N . GLU A 1 110 ? 4.719 16.149 -2.764 1.00 84.12 110 GLU A N 1
ATOM 855 C CA . GLU A 1 110 ? 4.136 16.199 -4.109 1.00 84.12 110 GLU A CA 1
ATOM 856 C C . GLU A 1 110 ? 4.187 17.604 -4.724 1.00 84.12 110 GLU A C 1
ATOM 858 O O . GLU A 1 110 ? 4.304 17.746 -5.941 1.00 84.12 110 GLU A O 1
ATOM 863 N N . SER A 1 111 ? 4.117 18.648 -3.893 1.00 83.44 111 SER A N 1
ATOM 864 C CA . SER A 1 111 ? 4.154 20.049 -4.335 1.00 83.44 111 SER A CA 1
ATOM 865 C C . SER A 1 111 ? 5.565 20.635 -4.464 1.00 83.44 111 SER A C 1
ATOM 867 O O . SER A 1 111 ? 5.712 21.759 -4.953 1.00 83.44 111 SER A O 1
ATOM 869 N N . ALA A 1 112 ? 6.607 19.900 -4.066 1.00 81.81 112 ALA A N 1
ATOM 870 C CA . ALA A 1 112 ? 7.980 20.383 -4.113 1.00 81.81 112 ALA A CA 1
ATOM 871 C C . ALA A 1 112 ? 8.471 20.565 -5.565 1.00 81.81 112 ALA A C 1
ATOM 873 O O . ALA A 1 112 ? 8.710 19.600 -6.295 1.00 81.81 112 ALA A O 1
ATOM 874 N N . ASP A 1 113 ? 8.677 21.816 -5.995 1.00 84.06 113 ASP A N 1
ATOM 875 C CA . ASP A 1 113 ? 9.326 22.108 -7.278 1.00 84.06 113 ASP A CA 1
ATOM 876 C C . ASP A 1 113 ? 10.849 21.979 -7.162 1.00 84.06 113 ASP A C 1
ATOM 878 O O . ASP A 1 113 ? 11.554 22.902 -6.752 1.00 84.06 113 ASP A O 1
ATOM 882 N N . LEU A 1 114 ? 11.364 20.826 -7.583 1.00 87.19 114 LEU A N 1
ATOM 883 C CA . LEU A 1 114 ? 12.792 20.522 -7.525 1.00 87.19 114 LEU A CA 1
ATOM 884 C C . LEU A 1 114 ? 13.586 21.056 -8.726 1.00 87.19 114 LEU A C 1
ATOM 886 O O . LEU A 1 114 ? 14.808 20.920 -8.748 1.00 87.19 114 LEU A O 1
ATOM 890 N N . ARG A 1 115 ? 12.956 21.658 -9.747 1.00 90.12 115 ARG A N 1
ATOM 891 C CA . ARG A 1 115 ? 13.644 21.987 -11.016 1.00 90.12 115 ARG A CA 1
ATOM 892 C C . ARG A 1 115 ? 14.825 22.931 -10.824 1.00 90.12 115 ARG A C 1
ATOM 894 O O . ARG A 1 115 ? 15.892 22.697 -11.386 1.00 90.12 115 ARG A O 1
ATOM 901 N N . LYS A 1 116 ? 14.653 23.984 -10.021 1.00 90.62 116 LYS A N 1
ATOM 902 C CA . LYS A 1 116 ? 15.706 24.980 -9.758 1.00 90.62 116 LYS A CA 1
ATOM 903 C C . LYS A 1 116 ? 16.890 24.370 -9.008 1.00 90.62 116 LYS A C 1
ATOM 905 O O . LYS A 1 116 ? 18.045 24.663 -9.323 1.00 90.62 116 LYS A O 1
ATOM 910 N N . ASP A 1 117 ? 16.609 23.513 -8.034 1.00 90.62 117 ASP A N 1
ATOM 911 C CA . ASP A 1 117 ? 17.646 22.827 -7.274 1.00 90.62 117 ASP A CA 1
ATOM 912 C C . ASP A 1 117 ? 18.368 21.780 -8.132 1.00 90.62 117 ASP A C 1
ATOM 914 O O . ASP A 1 117 ? 19.596 21.738 -8.126 1.00 90.62 117 ASP A O 1
ATOM 918 N N . LEU A 1 118 ? 17.642 21.021 -8.960 1.00 91.19 118 LEU A N 1
ATOM 919 C CA . LEU A 1 118 ? 18.229 20.090 -9.928 1.00 91.19 118 LEU A CA 1
ATOM 920 C C . LEU A 1 118 ? 19.114 20.811 -10.954 1.00 91.19 118 LEU A C 1
ATOM 922 O O . LEU A 1 118 ? 20.210 20.336 -11.245 1.00 91.19 118 LEU A O 1
ATOM 926 N N . MET A 1 119 ? 18.694 21.978 -11.457 1.00 93.25 119 MET A N 1
ATOM 927 C CA . MET A 1 119 ? 19.537 22.811 -12.324 1.00 93.25 119 MET A CA 1
ATOM 928 C C . MET A 1 119 ? 20.796 23.294 -11.600 1.00 93.25 119 MET A C 1
ATOM 930 O O . MET A 1 119 ? 21.869 23.274 -12.192 1.00 93.25 119 MET A O 1
ATOM 934 N N . SER A 1 120 ? 20.687 23.672 -10.323 1.00 91.75 120 SER A N 1
ATOM 935 C CA . SER A 1 120 ? 21.830 24.125 -9.512 1.00 91.75 120 SER A CA 1
ATOM 936 C C . SER A 1 120 ? 22.840 23.005 -9.239 1.00 91.75 120 SER A C 1
ATOM 938 O O . SER A 1 120 ? 24.040 23.264 -9.139 1.00 91.75 120 SER A O 1
ATOM 940 N N . VAL A 1 121 ? 22.365 21.760 -9.118 1.00 94.62 121 VAL A N 1
ATOM 941 C CA . VAL A 1 121 ? 23.222 20.567 -9.041 1.00 94.62 121 VAL A CA 1
ATOM 942 C C . VAL A 1 121 ? 23.881 20.300 -10.390 1.00 94.62 121 VAL A C 1
ATOM 944 O O . VAL A 1 121 ? 25.083 20.058 -10.451 1.00 94.62 121 VAL A O 1
ATOM 947 N N . HIS A 1 122 ? 23.119 20.389 -11.483 1.00 93.00 122 HIS A N 1
ATOM 948 C CA . HIS A 1 122 ? 23.640 20.182 -12.832 1.00 93.00 122 HIS A CA 1
ATOM 949 C C . HIS A 1 122 ? 24.716 21.209 -13.216 1.00 93.00 122 HIS A C 1
ATOM 951 O O . HIS A 1 122 ? 25.719 20.844 -13.822 1.00 93.00 122 HIS A O 1
ATOM 957 N N . SER A 1 123 ? 24.547 22.476 -12.823 1.00 94.81 123 SER A N 1
ATOM 958 C CA . SER A 1 123 ? 25.527 23.544 -13.051 1.00 94.81 123 SER A CA 1
ATOM 959 C C . SER A 1 123 ? 26.730 23.497 -12.102 1.00 94.81 123 SER A C 1
ATOM 961 O O . SER A 1 123 ? 27.617 24.341 -12.209 1.00 94.81 123 SER A O 1
ATOM 963 N N . GLY A 1 124 ? 26.760 22.562 -11.145 1.00 92.81 124 GLY A N 1
ATOM 964 C CA . GLY A 1 124 ? 27.815 22.453 -10.134 1.00 92.81 124 GLY A CA 1
ATOM 965 C C . GLY A 1 124 ? 27.805 23.568 -9.082 1.00 92.81 124 GLY A C 1
ATOM 966 O O . GLY A 1 124 ? 28.739 23.675 -8.294 1.00 92.81 124 GLY A O 1
ATOM 967 N N . THR A 1 125 ? 26.763 24.404 -9.047 1.00 94.38 125 THR A N 1
ATOM 968 C CA . THR A 1 125 ? 26.638 25.517 -8.090 1.00 94.38 125 THR A CA 1
ATOM 969 C C . THR A 1 125 ? 26.291 25.027 -6.682 1.00 94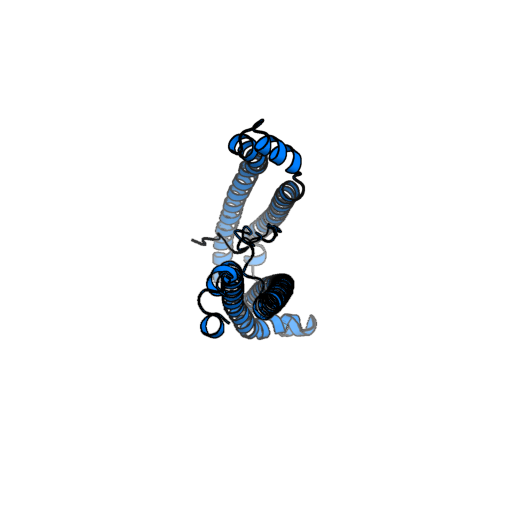.38 125 THR A C 1
ATOM 971 O O . THR A 1 125 ? 26.664 25.661 -5.698 1.00 94.38 125 THR A O 1
ATOM 974 N N . LYS A 1 126 ? 25.591 23.893 -6.573 1.00 93.12 126 LYS A N 1
ATOM 975 C CA . LYS A 1 126 ? 25.325 23.193 -5.309 1.00 93.12 126 LYS A CA 1
ATOM 976 C C . LYS A 1 126 ? 25.700 21.719 -5.436 1.00 93.12 126 LYS A C 1
ATOM 978 O O . LYS A 1 126 ? 25.563 21.135 -6.509 1.00 93.12 126 LYS A O 1
ATOM 983 N N . SER A 1 127 ? 26.117 21.094 -4.335 1.00 94.88 127 SER A N 1
ATOM 984 C CA . SER A 1 127 ? 26.270 19.637 -4.295 1.00 94.88 127 SER A CA 1
ATOM 985 C C . SER A 1 127 ? 24.904 18.949 -4.214 1.00 94.88 127 SER A C 1
ATOM 987 O O . SER A 1 127 ? 23.951 19.490 -3.644 1.00 94.88 127 SER A O 1
ATOM 989 N N . LYS A 1 128 ? 24.820 17.729 -4.759 1.00 92.50 128 LYS A N 1
ATOM 990 C CA . LYS A 1 128 ? 23.626 16.878 -4.651 1.00 92.50 128 LYS A CA 1
ATOM 991 C C . LYS A 1 128 ? 23.233 16.656 -3.187 1.00 92.50 128 LYS A C 1
ATOM 993 O O . LYS A 1 128 ? 22.060 16.784 -2.854 1.00 92.50 128 LYS A O 1
ATOM 998 N N . ASP A 1 129 ? 24.216 16.380 -2.333 1.00 92.81 129 ASP A N 1
ATOM 999 C CA . ASP A 1 129 ? 23.987 16.056 -0.923 1.00 92.81 129 ASP A CA 1
ATOM 1000 C C . ASP A 1 129 ? 23.413 17.247 -0.152 1.00 92.81 129 ASP A C 1
ATOM 1002 O O . ASP A 1 129 ? 22.467 17.086 0.608 1.00 92.81 129 ASP A O 1
ATOM 1006 N N . SER A 1 130 ? 23.903 18.465 -0.409 1.00 90.94 130 SER A N 1
ATOM 1007 C CA . SER A 1 130 ? 23.386 19.674 0.247 1.00 90.94 130 SER A CA 1
ATOM 1008 C C . SER A 1 130 ? 21.930 19.962 -0.127 1.00 90.94 130 SER A C 1
ATOM 1010 O O . SER A 1 130 ? 21.126 20.335 0.731 1.00 90.94 130 SER A O 1
ATOM 1012 N N . VAL A 1 131 ? 21.576 19.775 -1.402 1.00 89.50 131 VAL A N 1
ATOM 1013 C CA . VAL A 1 131 ? 20.190 19.915 -1.864 1.00 89.50 131 VAL A CA 1
ATOM 1014 C C . VAL A 1 131 ? 19.309 18.841 -1.235 1.00 89.50 131 VAL A C 1
ATOM 1016 O O . VAL A 1 131 ? 18.246 19.163 -0.712 1.00 89.50 131 VAL A O 1
ATOM 1019 N N . PHE A 1 132 ? 19.754 17.584 -1.248 1.00 88.88 132 PHE A N 1
ATOM 1020 C CA . PHE A 1 132 ? 19.001 16.474 -0.672 1.00 88.88 132 PHE A CA 1
ATOM 1021 C C . PHE A 1 132 ? 18.737 16.676 0.824 1.00 88.88 132 PHE A C 1
ATOM 1023 O O . PHE A 1 132 ? 17.594 16.565 1.256 1.00 88.88 132 PHE A O 1
ATOM 1030 N N . GLU A 1 133 ? 19.759 17.062 1.589 1.00 88.94 133 GLU A N 1
ATOM 1031 C CA . GLU A 1 133 ? 19.644 17.321 3.027 1.00 88.94 133 GLU A CA 1
ATOM 1032 C C . GLU A 1 133 ? 18.637 18.439 3.334 1.00 88.94 133 GLU A C 1
ATOM 1034 O O . GLU A 1 133 ? 17.842 18.329 4.262 1.00 88.94 133 GLU A O 1
ATOM 1039 N N . THR A 1 134 ? 18.604 19.494 2.513 1.00 86.75 134 THR A N 1
ATOM 1040 C CA . THR A 1 134 ? 17.643 20.601 2.674 1.00 86.75 134 THR A CA 1
ATOM 1041 C C . THR A 1 134 ? 16.197 20.114 2.548 1.00 86.75 134 THR A C 1
ATOM 1043 O O . THR A 1 134 ? 15.341 20.484 3.350 1.00 86.75 134 THR A O 1
ATOM 1046 N N . HIS A 1 135 ? 15.916 19.260 1.560 1.00 84.19 135 HIS A N 1
ATOM 1047 C CA . HIS A 1 135 ? 14.581 18.679 1.378 1.00 84.19 135 HIS A CA 1
ATOM 1048 C C . HIS A 1 135 ? 14.255 17.653 2.473 1.00 84.19 135 HIS A C 1
ATOM 1050 O O . HIS A 1 135 ? 13.121 17.601 2.950 1.00 84.19 135 HIS A O 1
ATOM 1056 N N . LEU A 1 136 ? 15.253 16.898 2.943 1.00 84.75 136 LEU A N 1
ATOM 1057 C CA . LEU A 1 136 ? 15.098 15.939 4.037 1.00 84.75 136 LEU A CA 1
ATOM 1058 C C . LEU A 1 136 ? 14.769 16.626 5.371 1.00 84.75 136 LEU A C 1
ATOM 1060 O O . LEU A 1 136 ? 13.944 16.122 6.128 1.00 84.75 136 LEU A O 1
ATOM 1064 N N . GLN A 1 137 ? 15.330 17.809 5.642 1.00 84.62 137 GLN A N 1
ATOM 1065 C CA . GLN A 1 137 ? 14.997 18.596 6.835 1.00 84.62 137 GLN A CA 1
ATOM 1066 C C . GLN A 1 137 ? 13.507 18.953 6.918 1.00 84.62 137 GLN A C 1
ATOM 1068 O O . GLN A 1 137 ? 12.936 18.928 8.009 1.00 84.62 137 GLN A O 1
ATOM 1073 N N . GLY A 1 138 ? 12.856 19.217 5.780 1.00 79.00 138 GLY A N 1
ATOM 1074 C CA . GLY A 1 138 ? 11.409 19.445 5.726 1.00 79.00 138 GLY A CA 1
ATOM 1075 C C . GLY A 1 138 ? 10.594 18.229 6.179 1.00 79.00 138 GLY A C 1
ATOM 1076 O O . GLY A 1 138 ? 9.563 18.386 6.828 1.00 79.00 138 GLY A O 1
ATOM 1077 N N . ILE A 1 139 ? 11.086 17.017 5.902 1.00 80.81 139 ILE A N 1
ATOM 1078 C CA . ILE A 1 139 ? 10.487 15.756 6.366 1.00 80.81 139 ILE A CA 1
ATOM 1079 C C . ILE A 1 139 ? 10.806 15.528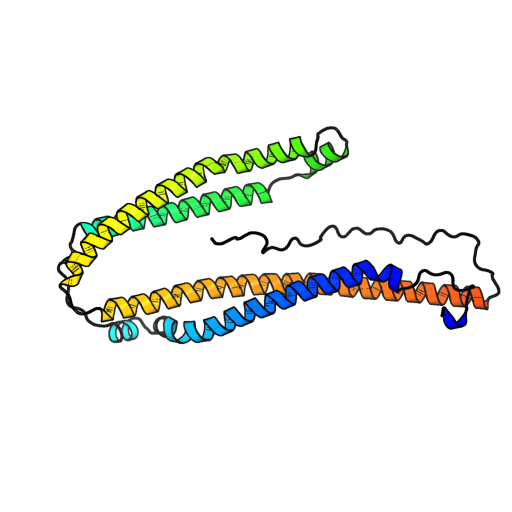 7.847 1.00 80.81 139 ILE A C 1
ATOM 1081 O O . ILE A 1 139 ? 9.915 15.197 8.627 1.00 80.81 139 ILE A O 1
ATOM 1085 N N . ASN A 1 140 ? 12.054 15.773 8.255 1.00 83.50 140 ASN A N 1
ATOM 1086 C CA . ASN A 1 140 ? 12.501 15.621 9.642 1.00 83.50 140 ASN A CA 1
ATOM 1087 C C . ASN A 1 140 ? 11.717 16.517 10.618 1.00 83.50 140 ASN A C 1
ATOM 1089 O O . ASN A 1 140 ? 11.602 16.184 11.797 1.00 83.50 140 ASN A O 1
ATOM 1093 N N . GLY A 1 141 ? 11.122 17.616 10.138 1.00 83.19 141 GLY A N 1
ATOM 1094 C CA . GLY A 1 141 ? 10.204 18.449 10.919 1.00 83.19 141 GLY A CA 1
ATOM 1095 C C . GLY A 1 141 ? 8.974 17.701 11.454 1.00 83.19 141 GLY A C 1
ATOM 1096 O O . GLY A 1 141 ? 8.421 18.095 12.480 1.00 83.19 141 GLY A O 1
ATOM 1097 N N . TYR A 1 142 ? 8.576 16.594 10.819 1.00 90.06 142 TYR A N 1
ATOM 1098 C CA . TYR A 1 142 ? 7.469 15.749 11.270 1.00 90.06 142 TYR A CA 1
ATOM 1099 C C . TYR A 1 142 ? 7.897 14.643 12.239 1.00 90.06 142 TYR A C 1
ATOM 1101 O O . TYR A 1 142 ? 7.036 14.090 12.922 1.00 90.06 142 TYR A O 1
ATOM 1109 N N . SER A 1 143 ? 9.195 14.332 12.347 1.00 89.31 143 SER A N 1
ATOM 1110 C CA . SER A 1 143 ? 9.685 13.207 13.157 1.00 89.31 143 SER A CA 1
ATOM 1111 C C . SER A 1 143 ? 9.238 13.307 14.612 1.00 89.31 143 SER A C 1
ATOM 1113 O O . SER A 1 143 ? 8.709 12.341 15.154 1.00 89.31 143 SER A O 1
ATOM 1115 N N . LYS A 1 144 ? 9.350 14.499 15.212 1.00 90.31 144 LYS A N 1
ATOM 1116 C CA . LYS A 1 144 ? 8.903 14.732 16.590 1.00 90.31 144 LYS A CA 1
ATOM 1117 C C . LYS A 1 144 ? 7.390 14.554 16.746 1.00 90.31 144 LYS A C 1
ATOM 1119 O O . LYS A 1 144 ? 6.941 13.938 17.698 1.00 90.31 144 LYS A O 1
ATOM 1124 N N . VAL A 1 145 ? 6.600 15.050 15.790 1.00 93.81 145 VAL A N 1
ATOM 1125 C CA . VAL A 1 145 ? 5.134 14.905 15.819 1.00 93.81 145 VAL A CA 1
ATOM 1126 C C . VAL A 1 145 ? 4.739 13.431 15.749 1.00 93.81 145 VAL A C 1
ATOM 1128 O O . VAL A 1 145 ? 3.847 12.999 16.472 1.00 93.81 145 VAL A O 1
ATOM 1131 N N . ILE A 1 146 ? 5.403 12.653 14.894 1.00 93.25 146 ILE A N 1
ATOM 1132 C CA . ILE A 1 146 ? 5.157 11.215 14.756 1.00 93.25 146 ILE A CA 1
ATOM 1133 C C . ILE A 1 146 ? 5.549 10.477 16.042 1.00 93.25 146 ILE A C 1
ATOM 1135 O O . ILE A 1 146 ? 4.791 9.626 16.503 1.00 93.25 146 ILE A O 1
ATOM 1139 N N . GLU A 1 147 ? 6.692 10.822 16.635 1.00 94.69 147 GLU A N 1
ATOM 1140 C CA . GLU A 1 147 ? 7.155 10.261 17.908 1.00 94.69 147 GLU A CA 1
ATOM 1141 C C . GLU A 1 147 ? 6.172 10.564 19.049 1.00 94.69 147 GLU A C 1
ATOM 1143 O O . GLU A 1 147 ? 5.703 9.640 19.715 1.00 94.69 147 GLU A O 1
ATOM 1148 N N . ASP A 1 148 ? 5.758 11.823 19.204 1.00 95.50 148 ASP A N 1
ATOM 1149 C CA . ASP A 1 148 ? 4.776 12.246 20.208 1.00 95.50 148 ASP A CA 1
ATOM 1150 C C . ASP A 1 148 ? 3.427 11.522 20.007 1.00 95.50 148 ASP A C 1
ATOM 1152 O O . ASP A 1 148 ? 2.818 11.022 20.958 1.00 95.50 148 ASP A O 1
ATOM 1156 N N . GLN A 1 149 ? 2.965 11.392 18.756 1.00 96.38 149 GLN A N 1
ATOM 1157 C CA . GLN A 1 149 ? 1.753 10.635 18.418 1.00 96.38 149 GLN A CA 1
ATOM 1158 C C . GLN A 1 149 ? 1.891 9.134 18.710 1.00 96.38 149 GLN A C 1
ATOM 1160 O O . GLN A 1 149 ? 0.887 8.476 18.997 1.00 96.38 149 GLN A O 1
ATOM 1165 N N . GLN A 1 150 ? 3.094 8.570 18.607 1.00 96.62 150 GLN A N 1
ATOM 1166 C CA . GLN A 1 150 ? 3.358 7.169 18.924 1.00 96.62 150 GLN A CA 1
ATOM 1167 C C . GLN A 1 150 ? 3.359 6.938 20.437 1.00 96.62 150 GLN A C 1
ATOM 1169 O O . GLN A 1 150 ? 2.725 5.991 20.904 1.00 96.62 150 GLN A O 1
ATOM 1174 N N . ILE A 1 151 ? 4.003 7.820 21.205 1.00 97.62 151 ILE A N 1
ATOM 1175 C CA . ILE A 1 151 ? 4.002 7.785 22.674 1.00 97.62 151 ILE A CA 1
ATOM 1176 C C . ILE A 1 151 ? 2.564 7.874 23.194 1.00 97.62 151 ILE A C 1
ATOM 1178 O O . ILE A 1 151 ? 2.111 6.971 23.898 1.00 97.62 151 ILE A O 1
ATOM 1182 N N . LYS A 1 152 ? 1.802 8.879 22.742 1.00 97.19 152 LYS A N 1
ATOM 1183 C CA . LYS A 1 152 ? 0.387 9.058 23.109 1.00 97.19 152 LYS A CA 1
ATOM 1184 C C . LYS A 1 152 ? -0.457 7.830 22.755 1.00 97.19 152 LYS A C 1
ATOM 1186 O O . LYS A 1 152 ? -1.328 7.434 23.521 1.00 97.19 152 LYS A O 1
ATOM 1191 N N . SER A 1 153 ? -0.196 7.188 21.614 1.00 96.75 153 SER A N 1
ATOM 1192 C CA . SER A 1 153 ? -0.886 5.947 21.238 1.00 96.75 153 SER A CA 1
ATOM 1193 C C . SER A 1 153 ? -0.620 4.820 22.236 1.00 96.75 153 SER A C 1
ATOM 1195 O O . SER A 1 153 ? -1.555 4.118 22.609 1.00 96.75 153 SER A O 1
ATOM 1197 N N . SER A 1 154 ? 0.630 4.643 22.665 1.00 97.12 154 SER A N 1
ATOM 1198 C CA . SER A 1 154 ? 1.009 3.615 23.642 1.00 97.12 154 SER A CA 1
ATOM 1199 C C . SER A 1 154 ? 0.366 3.862 25.008 1.00 97.12 154 SER A C 1
ATOM 1201 O O . SER A 1 154 ? -0.127 2.927 25.635 1.00 97.12 154 SER A O 1
ATOM 1203 N N . GLU A 1 155 ? 0.313 5.119 25.451 1.00 97.56 155 GLU A N 1
ATOM 1204 C CA . GLU A 1 155 ? -0.345 5.509 26.703 1.00 97.56 155 GLU A CA 1
ATOM 1205 C C . GLU A 1 155 ? -1.849 5.212 26.667 1.00 97.56 155 GLU A C 1
ATOM 1207 O O . GLU A 1 155 ? -2.373 4.559 27.570 1.00 97.56 155 GLU A O 1
ATOM 1212 N N . LEU A 1 156 ? -2.539 5.620 25.596 1.00 97.69 156 LEU A N 1
ATOM 1213 C CA . LEU A 1 156 ? -3.971 5.360 25.422 1.00 97.69 156 LEU A CA 1
ATOM 1214 C C . LEU A 1 156 ? -4.277 3.856 25.377 1.00 97.69 156 LEU A C 1
ATOM 1216 O O . LEU A 1 156 ? -5.240 3.408 25.997 1.00 97.69 156 LEU A O 1
ATOM 1220 N N . LEU A 1 157 ? -3.454 3.065 24.682 1.00 96.88 157 LEU A N 1
ATOM 1221 C CA . LEU A 1 157 ? -3.612 1.608 24.627 1.00 96.88 157 LEU A CA 1
ATOM 1222 C C . LEU A 1 157 ? -3.414 0.959 26.003 1.00 96.88 157 LEU A C 1
ATOM 1224 O O . LEU A 1 157 ? -4.222 0.125 26.395 1.00 96.88 157 LEU A O 1
ATOM 1228 N N . SER A 1 158 ? -2.419 1.403 26.775 1.00 96.88 158 SER A N 1
ATOM 1229 C CA . SER A 1 158 ? -2.188 0.921 28.145 1.00 96.88 158 SER A CA 1
ATOM 1230 C C . SER A 1 158 ? -3.382 1.195 29.074 1.00 96.88 158 SER A C 1
ATOM 1232 O O . SER A 1 158 ? -3.797 0.334 29.861 1.00 96.88 158 SER A O 1
ATOM 1234 N N . VAL A 1 159 ? -3.995 2.379 28.949 1.00 96.12 159 VAL A N 1
ATOM 1235 C CA . VAL A 1 159 ? -5.218 2.731 29.688 1.00 96.12 159 VAL A CA 1
ATOM 1236 C C . VAL A 1 159 ? -6.389 1.840 29.268 1.00 96.12 159 VAL A C 1
ATOM 1238 O O . VAL A 1 159 ? -7.119 1.354 30.137 1.00 96.12 159 VAL A O 1
ATOM 1241 N N . ILE A 1 160 ? -6.560 1.588 27.966 1.00 95.88 160 ILE A N 1
ATOM 1242 C CA . ILE A 1 160 ? -7.594 0.676 27.454 1.00 95.88 160 ILE A CA 1
ATOM 1243 C C . ILE A 1 160 ? -7.393 -0.728 28.024 1.00 95.88 160 ILE A C 1
ATOM 1245 O O . ILE A 1 160 ? -8.340 -1.279 28.578 1.00 95.88 160 ILE A O 1
ATOM 1249 N N . ASP A 1 161 ? -6.181 -1.281 27.956 1.00 94.44 161 ASP A N 1
ATOM 1250 C CA . ASP A 1 161 ? -5.884 -2.635 28.430 1.00 94.44 161 ASP A CA 1
ATOM 1251 C C . ASP A 1 161 ? -6.182 -2.789 29.926 1.00 94.44 161 ASP A C 1
ATOM 1253 O O . ASP A 1 161 ? -6.865 -3.729 30.339 1.00 94.44 161 ASP A O 1
ATOM 1257 N N . THR A 1 162 ? -5.755 -1.821 30.740 1.00 95.06 162 THR A N 1
ATOM 1258 C CA . THR A 1 162 ? -5.989 -1.829 32.194 1.00 95.06 162 THR A CA 1
ATOM 1259 C C . THR A 1 162 ? -7.484 -1.804 32.534 1.00 95.06 162 THR A C 1
ATOM 1261 O O . THR A 1 162 ? -7.963 -2.578 33.373 1.00 95.06 162 THR A O 1
ATOM 1264 N N . ASN A 1 163 ? -8.257 -0.937 31.873 1.00 93.44 163 ASN A N 1
ATOM 1265 C CA . ASN A 1 163 ? -9.700 -0.867 32.107 1.00 93.44 163 ASN A CA 1
ATOM 1266 C C . ASN A 1 163 ? -10.424 -2.091 31.525 1.00 93.44 163 ASN A C 1
ATOM 1268 O O . ASN A 1 163 ? -11.380 -2.571 32.132 1.00 93.44 163 ASN A O 1
ATOM 1272 N N . MET A 1 164 ? -9.951 -2.647 30.407 1.00 90.75 164 MET A N 1
ATOM 1273 C CA . MET A 1 164 ? -10.506 -3.858 29.799 1.00 90.75 164 MET A CA 1
ATOM 1274 C C . MET A 1 164 ? -10.323 -5.078 30.709 1.00 90.75 164 MET A C 1
ATOM 1276 O O . MET A 1 164 ? -11.245 -5.878 30.846 1.00 90.75 164 MET A O 1
ATOM 1280 N N . MET A 1 165 ? -9.183 -5.210 31.398 1.00 90.25 165 MET A N 1
ATOM 1281 C CA . MET A 1 165 ? -8.993 -6.254 32.416 1.00 90.25 165 MET A CA 1
ATOM 1282 C C . MET A 1 165 ? -10.028 -6.145 33.545 1.00 90.25 165 MET A C 1
ATOM 1284 O O . MET A 1 165 ? -10.637 -7.147 33.924 1.00 90.25 165 MET A O 1
ATOM 1288 N N . SER A 1 166 ? -10.271 -4.926 34.035 1.00 87.94 166 SER A N 1
ATOM 1289 C CA . SER A 1 166 ? -11.264 -4.657 35.087 1.00 87.94 166 SER A CA 1
ATOM 1290 C C . SER A 1 166 ? -12.695 -4.950 34.610 1.00 87.94 166 SER A C 1
ATOM 1292 O O . SER A 1 166 ? -13.497 -5.562 35.319 1.00 87.94 166 SER A O 1
ATOM 1294 N N . PHE A 1 167 ? -13.010 -4.571 33.370 1.00 86.62 167 PHE A N 1
ATOM 1295 C CA . PHE A 1 167 ? -14.288 -4.873 32.733 1.00 86.62 167 PHE A CA 1
ATOM 1296 C C . PHE A 1 167 ? -14.503 -6.384 32.579 1.00 86.62 167 PHE A C 1
ATOM 1298 O O . PHE A 1 167 ? -15.542 -6.900 32.985 1.00 86.62 167 PHE A O 1
ATOM 1305 N N . ASN A 1 168 ? -13.501 -7.114 32.082 1.00 84.31 168 ASN A N 1
ATOM 1306 C CA . ASN A 1 168 ? -13.572 -8.562 31.889 1.00 84.31 168 ASN A CA 1
ATOM 1307 C C . ASN A 1 168 ? -13.751 -9.330 33.205 1.00 84.31 168 ASN A C 1
ATOM 1309 O O . ASN A 1 168 ? -14.479 -10.319 33.227 1.00 84.31 168 ASN A O 1
ATOM 1313 N N . GLN A 1 169 ? -13.153 -8.872 34.311 1.00 82.94 169 GLN A N 1
ATOM 1314 C CA . GLN A 1 169 ? -13.417 -9.446 35.639 1.00 82.94 169 GLN A CA 1
ATOM 1315 C C . GLN A 1 169 ? -14.887 -9.300 36.047 1.00 82.94 169 GLN A C 1
ATOM 1317 O O . GLN A 1 169 ? -15.466 -10.233 36.598 1.00 82.94 169 GLN A O 1
ATOM 1322 N N . THR A 1 170 ? -15.502 -8.161 35.727 1.00 77.62 170 THR A N 1
ATOM 1323 C CA . THR A 1 170 ? -16.931 -7.921 35.985 1.00 77.62 170 THR A CA 1
ATOM 1324 C C . THR A 1 170 ? -17.813 -8.764 35.052 1.00 77.62 170 THR A C 1
ATOM 1326 O O . THR A 1 170 ? -18.885 -9.222 35.441 1.00 77.62 170 THR A O 1
ATOM 1329 N N . LEU A 1 171 ? -17.343 -9.018 33.826 1.00 74.81 171 LEU A N 1
ATOM 1330 C CA . LEU A 1 171 ? -18.039 -9.808 32.812 1.00 74.81 171 LEU A CA 1
ATOM 1331 C C . LEU A 1 171 ? -17.974 -11.324 33.056 1.00 74.81 171 LEU A C 1
ATOM 1333 O O . LEU A 1 171 ? -18.909 -12.029 32.692 1.00 74.81 171 LEU A O 1
ATOM 1337 N N . ALA A 1 172 ? -16.907 -11.835 33.680 1.00 65.50 172 ALA A N 1
ATOM 1338 C CA . ALA A 1 172 ? -16.698 -13.267 33.931 1.00 65.50 172 ALA A CA 1
ATOM 1339 C C . ALA A 1 172 ? -17.790 -13.918 34.809 1.00 65.50 172 ALA A C 1
ATOM 1341 O O . ALA A 1 172 ? -17.916 -15.140 34.828 1.00 65.50 172 ALA A O 1
ATOM 1342 N N . GLY A 1 173 ? -18.604 -13.116 35.508 1.00 62.00 173 GLY A N 1
ATOM 1343 C CA . GLY A 1 173 ? -19.810 -13.578 36.204 1.00 62.00 173 GLY A CA 1
ATOM 1344 C C . GLY A 1 173 ? -21.017 -13.843 35.289 1.00 62.00 173 GLY A C 1
ATOM 1345 O O . GLY A 1 173 ? -22.007 -14.410 35.745 1.00 62.00 173 GLY A O 1
ATOM 1346 N N . SER A 1 174 ? -20.949 -13.457 34.011 1.00 62.47 174 SER A N 1
ATOM 1347 C CA . SER A 1 174 ? -21.988 -13.668 32.996 1.00 62.47 174 SER A CA 1
ATOM 1348 C C . SER A 1 174 ? -21.547 -14.730 31.981 1.00 62.47 174 SER A C 1
ATOM 1350 O O . SER A 1 174 ? -20.475 -14.634 31.392 1.00 62.47 174 SER A O 1
ATOM 1352 N N . SER A 1 175 ? -22.352 -15.779 31.801 1.00 63.28 175 SER A N 1
ATOM 1353 C CA . SER A 1 175 ? -21.981 -16.985 31.041 1.00 63.28 175 SER A CA 1
ATOM 1354 C C . SER A 1 175 ? -22.304 -16.939 29.541 1.00 63.28 175 SER A C 1
ATOM 1356 O O . SER A 1 175 ? -21.950 -17.870 28.821 1.00 63.28 175 SER A O 1
ATOM 1358 N N . ASP A 1 176 ? -22.971 -15.890 29.051 1.00 76.06 176 ASP A N 1
ATOM 1359 C CA . ASP A 1 176 ? -23.398 -15.788 27.651 1.00 76.06 176 ASP A CA 1
ATOM 1360 C C . ASP A 1 176 ? -22.421 -14.950 26.806 1.00 76.06 176 ASP A C 1
ATOM 1362 O O . ASP A 1 176 ? -22.469 -13.719 26.803 1.00 76.06 176 ASP A O 1
ATOM 1366 N N . THR A 1 177 ? -21.550 -15.624 26.046 1.00 80.44 177 THR A N 1
ATOM 1367 C CA . THR A 1 177 ? -20.625 -14.998 25.080 1.00 80.44 177 THR A CA 1
ATOM 1368 C C . THR A 1 177 ? -21.215 -14.860 23.679 1.00 80.44 177 THR A C 1
ATOM 1370 O O . THR A 1 177 ? -20.590 -14.245 22.812 1.00 80.44 177 THR A O 1
ATOM 1373 N N . SER A 1 178 ? -22.429 -15.365 23.435 1.00 85.81 178 SER A N 1
ATOM 1374 C CA . SER A 1 178 ? -23.007 -15.480 22.088 1.00 85.81 178 SER A CA 1
ATOM 1375 C C . SER A 1 178 ? -23.091 -14.126 21.383 1.00 85.81 178 SER A C 1
ATOM 1377 O O . SER A 1 178 ? -22.794 -13.999 20.196 1.00 85.81 178 SER A O 1
ATOM 1379 N N . LYS A 1 179 ? -23.465 -13.076 22.125 1.00 84.50 179 LYS A N 1
ATOM 1380 C CA . LYS A 1 179 ? -23.553 -11.708 21.599 1.00 84.50 179 LYS A CA 1
ATOM 1381 C C . LYS A 1 179 ? -22.175 -11.127 21.260 1.00 84.50 179 LYS A C 1
ATOM 1383 O O . LYS A 1 179 ? -22.051 -10.417 20.264 1.00 84.50 179 LYS A O 1
ATOM 1388 N N . ILE A 1 180 ? -21.146 -11.455 22.043 1.00 84.19 180 ILE A N 1
ATOM 1389 C CA . ILE A 1 180 ? -19.757 -11.035 21.796 1.00 84.19 180 ILE A CA 1
ATOM 1390 C C . ILE A 1 180 ? -19.240 -11.696 20.517 1.00 84.19 180 ILE A C 1
ATOM 1392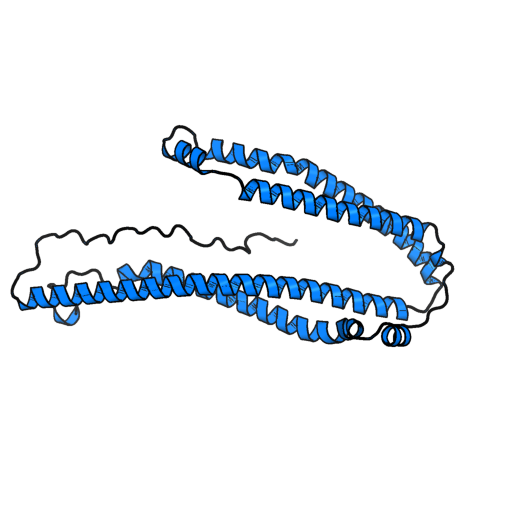 O O . ILE A 1 180 ? -18.726 -11.011 19.637 1.00 84.19 180 ILE A O 1
ATOM 1396 N N . GLU A 1 181 ? -19.425 -13.008 20.381 1.00 87.31 181 GLU A N 1
ATOM 1397 C CA . GLU A 1 181 ? -19.019 -13.770 19.194 1.00 87.31 181 GLU A CA 1
ATOM 1398 C C . GLU A 1 181 ? -19.746 -13.296 17.931 1.00 87.31 181 GLU A C 1
ATOM 1400 O O . GLU A 1 181 ? -19.126 -13.150 16.874 1.00 87.31 181 GLU A O 1
ATOM 1405 N N . PHE A 1 182 ? -21.038 -12.973 18.049 1.00 87.88 182 PHE A N 1
ATOM 1406 C CA . PHE A 1 182 ? -21.831 -12.406 16.962 1.00 87.88 182 PHE A CA 1
ATOM 1407 C C . PHE A 1 182 ? -21.242 -11.083 16.450 1.00 87.88 182 PHE A C 1
ATOM 1409 O O . PHE A 1 182 ? -20.967 -10.955 15.255 1.00 87.88 182 PHE A O 1
ATOM 1416 N N . PHE A 1 183 ? -20.991 -10.113 17.338 1.00 87.06 183 PHE A N 1
ATOM 1417 C CA . PHE A 1 183 ? -20.405 -8.830 16.934 1.00 87.06 183 PHE A CA 1
ATOM 1418 C C . PHE A 1 183 ? -18.958 -8.965 16.460 1.00 87.06 183 PHE A C 1
ATOM 1420 O O . PHE A 1 183 ? -18.591 -8.325 15.477 1.00 87.06 183 PHE A O 1
ATOM 1427 N N . LYS A 1 184 ? -18.163 -9.844 17.080 1.00 88.94 184 LYS A N 1
ATOM 1428 C CA . LYS A 1 184 ? -16.797 -10.147 16.637 1.00 88.94 184 LYS A CA 1
ATOM 1429 C C . LYS A 1 184 ? -16.777 -10.683 15.205 1.00 88.94 184 LYS A C 1
ATOM 1431 O O . LYS A 1 184 ? -15.971 -10.232 14.400 1.00 88.94 184 LYS A O 1
ATOM 1436 N N . SER A 1 185 ? -17.689 -11.591 14.850 1.00 87.88 185 SER A N 1
ATOM 1437 C CA . SER A 1 185 ? -17.771 -12.109 13.480 1.00 87.88 185 SER A CA 1
ATOM 1438 C C . SER A 1 185 ? -18.132 -11.025 12.458 1.00 87.88 185 SER A C 1
ATOM 1440 O O . SER A 1 185 ? -17.657 -11.088 11.321 1.00 87.88 185 SER A O 1
ATOM 1442 N N . ILE A 1 186 ? -18.980 -10.059 12.829 1.00 88.50 186 ILE A N 1
ATOM 1443 C CA . ILE A 1 186 ? -19.330 -8.924 11.961 1.00 88.50 186 ILE A CA 1
ATOM 1444 C C . ILE A 1 186 ? -18.127 -7.989 11.801 1.00 88.50 186 ILE A C 1
ATOM 1446 O O . ILE A 1 186 ? -17.815 -7.598 10.677 1.00 88.50 186 ILE A O 1
ATOM 1450 N N . ASP A 1 187 ? -17.436 -7.668 12.896 1.00 90.19 187 ASP A N 1
ATOM 1451 C CA . ASP A 1 187 ? -16.257 -6.798 12.890 1.00 90.19 187 ASP A CA 1
ATOM 1452 C C . ASP A 1 187 ? -15.108 -7.395 12.061 1.00 90.19 187 ASP A C 1
ATOM 1454 O O . ASP A 1 187 ? -14.569 -6.738 11.172 1.00 90.19 187 ASP A O 1
ATOM 1458 N N . GLU A 1 188 ? -14.814 -8.687 12.241 1.00 89.44 188 GLU A N 1
ATOM 1459 C CA . GLU A 1 188 ? -13.863 -9.424 11.400 1.00 89.44 188 GLU A CA 1
ATOM 1460 C C . GLU A 1 188 ? -14.254 -9.381 9.916 1.00 89.44 188 GLU A C 1
ATOM 1462 O O . GLU A 1 188 ? -13.399 -9.192 9.048 1.00 89.44 188 GLU A O 1
ATOM 1467 N N . GLY A 1 189 ? -15.548 -9.539 9.615 1.00 89.56 189 GLY A N 1
ATOM 1468 C CA . GLY A 1 189 ? -16.071 -9.440 8.254 1.00 89.56 189 GLY A CA 1
ATOM 1469 C C . GLY A 1 189 ? -15.863 -8.055 7.644 1.00 89.56 189 GLY A C 1
ATOM 1470 O O . GLY A 1 189 ? -15.411 -7.950 6.504 1.00 89.56 189 GLY A O 1
ATOM 1471 N N . LEU A 1 190 ? -16.151 -6.997 8.406 1.00 91.06 190 LEU A N 1
ATOM 1472 C CA . LEU A 1 190 ? -15.952 -5.605 7.996 1.00 91.06 190 LEU A CA 1
ATOM 1473 C C . LEU A 1 190 ? -14.476 -5.280 7.775 1.00 91.06 190 LEU A C 1
ATOM 1475 O O . LEU A 1 190 ? -14.133 -4.679 6.756 1.00 91.06 190 LEU A O 1
ATOM 1479 N N . LYS A 1 191 ? -13.600 -5.698 8.692 1.00 90.62 191 LYS A N 1
ATOM 1480 C CA . LYS A 1 191 ? -12.154 -5.499 8.575 1.00 90.62 191 LYS A CA 1
ATOM 1481 C C . LYS A 1 191 ? -11.621 -6.116 7.281 1.00 90.62 191 LYS A C 1
ATOM 1483 O O . LYS A 1 191 ? -11.037 -5.407 6.463 1.00 90.62 191 LYS A O 1
ATOM 1488 N N . LEU A 1 192 ? -11.899 -7.402 7.058 1.00 90.12 192 LEU A N 1
ATOM 1489 C CA . LEU A 1 192 ? -11.467 -8.111 5.852 1.00 90.12 192 LEU A CA 1
ATOM 1490 C C . LEU A 1 192 ? -12.077 -7.509 4.575 1.00 90.12 192 LEU A C 1
ATOM 1492 O O . LEU A 1 192 ? -11.411 -7.461 3.539 1.00 90.12 192 LEU A O 1
ATOM 1496 N N . TYR A 1 193 ? -13.322 -7.023 4.640 1.00 92.12 193 TYR A N 1
ATOM 1497 C CA . TYR A 1 193 ? -13.975 -6.323 3.533 1.00 92.12 193 TYR A CA 1
ATOM 1498 C C . TYR A 1 193 ? -13.243 -5.032 3.151 1.00 92.12 193 TYR A C 1
ATOM 1500 O O . TYR A 1 193 ? -12.943 -4.837 1.973 1.00 92.12 193 TYR A O 1
ATOM 1508 N N . TYR A 1 194 ? -12.916 -4.165 4.115 1.00 91.88 194 TYR A N 1
ATOM 1509 C CA . TYR A 1 194 ? -12.183 -2.926 3.834 1.00 91.88 194 TYR A CA 1
ATOM 1510 C C . TYR A 1 194 ? -10.755 -3.193 3.347 1.00 91.88 194 TYR A C 1
ATOM 1512 O O . TYR A 1 194 ? -10.296 -2.535 2.413 1.00 91.88 194 TYR A O 1
ATOM 1520 N N . GLU A 1 195 ? -10.072 -4.188 3.918 1.00 91.25 195 GLU A N 1
ATOM 1521 C CA . GLU A 1 195 ? -8.765 -4.644 3.430 1.00 91.25 195 GLU A CA 1
ATOM 1522 C C . GLU A 1 195 ? -8.851 -5.116 1.968 1.00 91.25 195 GLU A C 1
ATOM 1524 O O . GLU A 1 195 ? -8.055 -4.685 1.133 1.00 91.25 195 GLU A O 1
ATOM 1529 N N . ASN A 1 196 ? -9.869 -5.909 1.612 1.00 93.19 196 ASN A N 1
ATOM 1530 C CA . ASN A 1 196 ? -10.089 -6.346 0.229 1.00 93.19 196 ASN A CA 1
ATOM 1531 C C . ASN A 1 196 ? -10.451 -5.200 -0.710 1.00 93.19 196 ASN A C 1
ATOM 1533 O O . ASN A 1 196 ? -9.961 -5.158 -1.835 1.00 93.19 196 ASN A O 1
ATOM 1537 N N . MET A 1 197 ? -11.270 -4.248 -0.265 1.00 93.31 197 MET A N 1
ATOM 1538 C CA . MET A 1 197 ? -11.608 -3.076 -1.071 1.00 93.31 197 MET A CA 1
ATOM 1539 C C . MET A 1 197 ? -10.360 -2.237 -1.381 1.00 93.31 197 MET A C 1
ATOM 1541 O O . MET A 1 197 ? -10.199 -1.756 -2.505 1.00 93.31 197 MET A O 1
ATOM 1545 N N . ASN A 1 198 ? -9.437 -2.112 -0.422 1.00 92.44 198 ASN A N 1
ATOM 1546 C CA . ASN A 1 198 ? -8.145 -1.465 -0.647 1.00 92.44 198 ASN A CA 1
ATOM 1547 C C . ASN A 1 198 ? -7.288 -2.236 -1.661 1.00 92.44 198 ASN A C 1
ATOM 1549 O O . ASN A 1 198 ? -6.733 -1.617 -2.571 1.00 92.44 198 ASN A O 1
ATOM 1553 N N . LEU A 1 199 ? -7.215 -3.568 -1.556 1.00 93.38 199 LEU A N 1
ATOM 1554 C CA . LEU A 1 199 ? -6.505 -4.408 -2.529 1.00 93.38 199 LEU A CA 1
ATOM 1555 C C . LEU A 1 199 ? -7.095 -4.268 -3.939 1.00 93.38 199 LEU A C 1
ATOM 1557 O O . LEU A 1 199 ? -6.347 -4.026 -4.880 1.00 93.38 199 LEU A O 1
ATOM 1561 N N . LEU A 1 200 ? -8.422 -4.316 -4.085 1.00 94.88 200 LEU A N 1
ATOM 1562 C CA . LEU A 1 200 ? -9.117 -4.137 -5.366 1.00 94.88 200 LEU A CA 1
ATOM 1563 C C . LEU A 1 200 ? -8.884 -2.746 -5.969 1.00 94.88 200 LEU A C 1
ATOM 1565 O O . LEU A 1 200 ? -8.625 -2.614 -7.167 1.00 94.88 200 LEU A O 1
ATOM 1569 N N . SER A 1 201 ? -8.945 -1.698 -5.145 1.00 94.06 201 SER A N 1
ATOM 1570 C CA . SER A 1 201 ? -8.661 -0.321 -5.567 1.00 94.06 201 SER A CA 1
ATOM 1571 C C . SER A 1 201 ? -7.223 -0.177 -6.073 1.00 94.06 201 SER A C 1
ATOM 1573 O O . SER A 1 201 ? -6.984 0.395 -7.142 1.00 94.06 201 SER A O 1
ATOM 1575 N N . ASN A 1 202 ? -6.262 -0.752 -5.347 1.00 91.38 202 ASN A N 1
ATOM 1576 C CA . ASN A 1 202 ? -4.858 -0.763 -5.747 1.00 91.38 202 ASN A CA 1
ATOM 1577 C C . ASN A 1 202 ? -4.631 -1.603 -7.011 1.00 91.38 202 ASN A C 1
ATOM 1579 O O . ASN A 1 202 ? -3.934 -1.141 -7.913 1.00 91.38 202 ASN A O 1
ATOM 1583 N N . GLY A 1 203 ? -5.277 -2.766 -7.130 1.00 95.69 203 GLY A N 1
ATOM 1584 C CA . GLY A 1 203 ? -5.246 -3.612 -8.324 1.00 95.69 203 GLY A CA 1
ATOM 1585 C C . GLY A 1 203 ? -5.768 -2.882 -9.564 1.00 95.69 203 GLY A C 1
ATOM 1586 O O . GLY A 1 203 ? -5.108 -2.861 -10.598 1.00 95.69 203 GLY A O 1
ATOM 1587 N N . SER A 1 204 ? -6.895 -2.173 -9.452 1.00 95.25 204 SER A N 1
ATOM 1588 C CA . SER A 1 204 ? -7.443 -1.355 -10.545 1.00 95.25 204 SER A CA 1
ATOM 1589 C C . SER A 1 204 ? -6.454 -0.283 -11.029 1.00 95.25 204 SER A C 1
ATOM 1591 O O . SER A 1 204 ? -6.213 -0.140 -12.233 1.00 95.25 204 SER A O 1
ATOM 1593 N N . LYS A 1 205 ? -5.810 0.434 -10.095 1.00 95.25 205 LYS A N 1
ATOM 1594 C CA . LYS A 1 205 ? -4.758 1.413 -10.422 1.00 95.25 205 LYS A CA 1
ATOM 1595 C C . LYS A 1 205 ? -3.557 0.742 -11.091 1.00 95.25 205 LYS A C 1
ATOM 1597 O O . LYS A 1 205 ? -3.088 1.235 -12.118 1.00 95.25 205 LYS A O 1
ATOM 1602 N N . PHE A 1 206 ? -3.101 -0.383 -10.542 1.00 96.69 206 PHE A N 1
ATOM 1603 C CA . PHE A 1 206 ? -1.987 -1.161 -11.073 1.00 96.69 206 PHE A CA 1
ATOM 1604 C C . PHE A 1 206 ? -2.250 -1.604 -12.515 1.00 96.69 206 PHE A C 1
ATOM 1606 O O . PHE A 1 206 ? -1.444 -1.306 -13.393 1.00 96.69 206 PHE A O 1
ATOM 1613 N N . TYR A 1 207 ? -3.393 -2.231 -12.799 1.00 97.88 207 TYR A N 1
ATOM 1614 C CA . TYR A 1 207 ? -3.708 -2.725 -14.140 1.00 97.88 207 TYR A CA 1
ATOM 1615 C C . TYR A 1 207 ? -3.870 -1.595 -15.161 1.00 97.88 207 TYR A C 1
ATOM 1617 O O . TYR A 1 207 ? -3.391 -1.715 -16.291 1.00 97.88 207 TYR A O 1
ATOM 1625 N N . LYS A 1 208 ? -4.443 -0.450 -14.767 1.00 96.81 208 LYS A N 1
ATOM 1626 C CA . LYS A 1 208 ? -4.491 0.750 -15.619 1.00 96.81 208 LYS A CA 1
ATOM 1627 C C . LYS A 1 208 ? -3.087 1.264 -15.968 1.00 96.81 208 LYS A C 1
ATOM 1629 O O . LYS A 1 208 ? -2.820 1.645 -17.113 1.00 96.81 208 LYS A O 1
ATOM 1634 N N . GLN A 1 209 ? -2.180 1.261 -14.994 1.00 95.88 209 GLN A N 1
ATOM 1635 C CA . GLN A 1 209 ? -0.795 1.678 -15.191 1.00 95.88 209 GLN A CA 1
ATOM 1636 C C . GLN A 1 209 ? -0.012 0.665 -16.040 1.00 95.88 209 GLN A C 1
ATOM 1638 O O . GLN A 1 209 ? 0.651 1.060 -16.999 1.00 95.88 209 GLN A O 1
ATOM 1643 N N . MET A 1 210 ? -0.147 -0.636 -15.767 1.00 97.38 210 MET A N 1
ATOM 1644 C CA . MET A 1 210 ? 0.474 -1.702 -16.562 1.00 97.38 210 MET A CA 1
ATOM 1645 C C . MET A 1 210 ? -0.001 -1.684 -18.010 1.00 97.38 210 MET A C 1
ATOM 1647 O O . MET A 1 210 ? 0.816 -1.815 -18.917 1.00 97.38 210 MET A O 1
ATOM 1651 N N . HIS A 1 211 ? -1.291 -1.449 -18.251 1.00 97.38 211 HIS A N 1
ATOM 1652 C CA . HIS A 1 211 ? -1.820 -1.302 -19.603 1.00 97.38 211 HIS A CA 1
ATOM 1653 C C . HIS A 1 211 ? -1.142 -0.151 -20.363 1.00 97.38 211 HIS A C 1
ATOM 1655 O O . HIS A 1 211 ? -0.734 -0.321 -21.513 1.00 97.38 211 HIS A O 1
ATOM 1661 N N . THR A 1 212 ? -0.952 0.997 -19.705 1.00 96.94 212 THR A N 1
ATOM 1662 C CA . THR A 1 212 ? -0.222 2.141 -20.281 1.00 96.94 212 THR A CA 1
ATOM 1663 C C . THR A 1 212 ? 1.216 1.758 -20.647 1.00 96.94 212 THR A C 1
ATOM 1665 O O . THR A 1 212 ? 1.682 2.058 -21.747 1.00 96.94 212 THR A O 1
ATOM 1668 N N . TYR A 1 213 ? 1.917 1.056 -19.754 1.00 95.31 213 TYR A N 1
ATOM 1669 C CA . TYR A 1 213 ? 3.298 0.630 -19.983 1.00 95.31 213 TYR A CA 1
ATOM 1670 C C . TYR A 1 213 ? 3.434 -0.393 -21.107 1.00 95.31 213 TYR A C 1
ATOM 1672 O O . TYR A 1 213 ? 4.296 -0.241 -21.972 1.00 95.31 213 TYR A O 1
ATOM 1680 N N . LEU A 1 214 ? 2.558 -1.396 -21.142 1.00 97.44 214 LEU A N 1
ATOM 1681 C CA . LEU A 1 214 ? 2.542 -2.402 -22.200 1.00 97.44 214 LEU A CA 1
ATOM 1682 C C . LEU A 1 214 ? 2.207 -1.784 -23.558 1.00 97.44 214 LEU A C 1
ATOM 1684 O O . LEU A 1 214 ? 2.846 -2.128 -24.547 1.00 97.44 214 LEU A O 1
ATOM 1688 N N . THR A 1 215 ? 1.272 -0.834 -23.606 1.00 97.69 215 THR A N 1
ATOM 1689 C CA . THR A 1 215 ? 0.936 -0.102 -24.837 1.00 97.69 215 THR A CA 1
ATOM 1690 C C . THR A 1 215 ? 2.136 0.692 -25.351 1.00 97.69 215 THR A C 1
ATOM 1692 O O . THR A 1 215 ? 2.476 0.603 -26.528 1.00 97.69 215 THR A O 1
ATOM 1695 N N . SER A 1 216 ? 2.829 1.411 -24.463 1.00 96.69 216 SER A N 1
ATOM 1696 C CA . SER A 1 216 ? 4.049 2.150 -24.811 1.00 96.69 216 SER A CA 1
ATOM 1697 C C . SER A 1 216 ? 5.159 1.223 -25.323 1.00 96.69 216 SER A C 1
ATOM 1699 O O . SER A 1 216 ? 5.754 1.478 -26.370 1.00 96.69 216 SER A O 1
ATOM 1701 N N . LEU A 1 217 ? 5.397 0.098 -24.640 1.00 96.62 217 LEU A N 1
ATOM 1702 C CA . LEU A 1 217 ? 6.376 -0.896 -25.076 1.00 96.62 217 LEU A CA 1
ATOM 1703 C C . LEU A 1 217 ? 5.994 -1.521 -26.422 1.00 96.62 217 LEU A C 1
ATOM 1705 O O . LEU A 1 217 ? 6.866 -1.727 -27.260 1.00 96.62 217 LEU A O 1
ATOM 1709 N N . HIS A 1 218 ? 4.712 -1.807 -26.646 1.00 96.62 218 HIS A N 1
ATOM 1710 C CA . HIS A 1 218 ? 4.228 -2.364 -27.904 1.00 96.62 218 HIS A CA 1
ATOM 1711 C C . HIS A 1 218 ? 4.484 -1.414 -29.079 1.00 96.62 218 HIS A C 1
ATOM 1713 O O . HIS A 1 218 ? 5.047 -1.837 -30.087 1.00 96.62 218 HIS A O 1
ATOM 1719 N N . LEU A 1 219 ? 4.147 -0.128 -28.924 1.00 96.69 219 LEU A N 1
ATOM 1720 C CA . LEU A 1 219 ? 4.448 0.906 -29.917 1.00 96.69 219 LEU A CA 1
ATOM 1721 C C . LEU A 1 219 ? 5.954 0.995 -30.184 1.00 96.69 219 LEU A C 1
ATOM 1723 O O . LEU A 1 219 ? 6.380 0.889 -31.330 1.00 96.69 219 LEU A O 1
ATOM 1727 N N . TYR A 1 220 ? 6.763 1.066 -29.123 1.00 95.00 220 TYR A N 1
ATOM 1728 C CA . TYR A 1 220 ? 8.221 1.109 -29.233 1.00 95.00 220 TYR A CA 1
ATOM 1729 C C . TYR A 1 220 ? 8.792 -0.091 -30.004 1.00 95.00 220 TYR A C 1
ATOM 1731 O O . TYR A 1 220 ? 9.644 0.073 -30.874 1.00 95.00 220 TYR A O 1
ATOM 1739 N N . VAL A 1 221 ? 8.322 -1.307 -29.709 1.00 96.56 221 VAL A N 1
ATOM 1740 C CA . VAL A 1 221 ? 8.772 -2.523 -30.401 1.00 96.56 221 VAL A CA 1
ATOM 1741 C C . VAL A 1 221 ? 8.350 -2.509 -31.870 1.00 96.56 221 VAL A C 1
ATOM 1743 O O . VAL A 1 221 ? 9.161 -2.871 -32.723 1.00 96.56 221 VAL A O 1
ATOM 1746 N N . ASN A 1 222 ? 7.127 -2.072 -32.184 1.00 96.75 222 ASN A N 1
ATOM 1747 C CA . ASN A 1 222 ? 6.659 -1.966 -33.567 1.00 96.75 222 ASN A CA 1
ATOM 1748 C C . ASN A 1 222 ? 7.498 -0.966 -34.368 1.00 96.75 222 ASN A C 1
ATOM 1750 O O . ASN A 1 222 ? 7.988 -1.316 -35.442 1.00 96.75 222 ASN A O 1
ATOM 1754 N N . ASP A 1 223 ? 7.736 0.228 -33.826 1.00 95.25 223 ASP A N 1
ATOM 1755 C CA . ASP A 1 223 ? 8.549 1.265 -34.471 1.00 95.25 223 ASP A CA 1
ATOM 1756 C C . ASP A 1 223 ? 9.998 0.806 -34.657 1.00 95.25 223 ASP A C 1
ATOM 1758 O O . ASP A 1 223 ? 10.600 0.999 -35.719 1.00 95.25 223 ASP A O 1
ATOM 1762 N N . PHE A 1 224 ? 10.553 0.131 -33.647 1.00 94.06 224 PHE A N 1
ATOM 1763 C CA . PHE A 1 224 ? 11.885 -0.456 -33.715 1.00 94.06 224 PHE A CA 1
ATOM 1764 C C . PHE A 1 224 ? 11.974 -1.504 -34.833 1.00 94.06 224 PHE A C 1
ATOM 1766 O O . PHE A 1 224 ? 12.891 -1.462 -35.655 1.00 94.06 224 PHE A O 1
ATOM 1773 N N . VAL A 1 225 ? 11.018 -2.433 -34.917 1.00 95.06 225 VAL A N 1
ATOM 1774 C CA . VAL A 1 225 ? 10.995 -3.472 -35.960 1.00 95.06 225 VAL A CA 1
ATOM 1775 C C . VAL A 1 225 ? 10.764 -2.871 -37.349 1.00 95.06 225 VAL A C 1
ATOM 1777 O O . VAL A 1 225 ? 11.435 -3.284 -38.300 1.00 95.06 225 VAL A O 1
ATOM 1780 N N . ALA A 1 226 ? 9.878 -1.883 -37.478 1.00 94.50 226 ALA A N 1
ATOM 1781 C CA . ALA A 1 226 ? 9.624 -1.178 -38.731 1.00 94.50 226 ALA A CA 1
ATOM 1782 C C . ALA A 1 226 ? 10.892 -0.469 -39.227 1.00 94.50 226 ALA A C 1
ATOM 1784 O O . ALA A 1 226 ? 11.339 -0.723 -40.346 1.00 94.50 226 ALA A O 1
ATOM 1785 N N . SER A 1 227 ? 11.553 0.303 -38.360 1.00 93.00 227 SER A N 1
ATOM 1786 C CA . SER A 1 227 ? 12.826 0.973 -38.667 1.00 93.00 227 SER A CA 1
ATOM 1787 C C . SER A 1 227 ? 13.899 -0.035 -39.079 1.00 93.00 227 SER A C 1
ATOM 1789 O O . SER A 1 227 ? 14.571 0.117 -40.100 1.00 93.00 227 SER A O 1
ATOM 1791 N N . ARG A 1 228 ? 14.008 -1.152 -38.345 1.00 91.62 228 ARG A N 1
ATOM 1792 C CA . ARG A 1 228 ? 14.962 -2.221 -38.662 1.00 91.62 228 ARG A CA 1
ATOM 1793 C C . ARG A 1 228 ? 14.665 -2.907 -39.997 1.00 91.62 228 ARG A C 1
ATOM 1795 O O . ARG A 1 228 ? 15.609 -3.440 -40.593 1.00 91.62 228 ARG A O 1
ATOM 1802 N N . THR A 1 229 ? 13.404 -2.932 -40.424 1.00 93.12 229 THR A N 1
ATOM 1803 C CA . THR A 1 229 ? 12.955 -3.488 -41.707 1.00 93.12 229 THR A CA 1
ATOM 1804 C C . THR A 1 229 ? 13.293 -2.538 -42.848 1.00 93.12 229 THR A C 1
ATOM 1806 O O . THR A 1 229 ? 13.957 -2.972 -43.785 1.00 93.12 229 THR A O 1
ATOM 1809 N N . VAL A 1 230 ? 12.990 -1.246 -42.704 1.00 93.44 230 VAL A N 1
ATOM 1810 C CA . VAL A 1 230 ? 13.362 -0.206 -43.677 1.00 93.44 230 VAL A CA 1
ATOM 1811 C C . VAL A 1 230 ? 14.876 -0.170 -43.895 1.00 93.44 230 VAL A C 1
ATOM 1813 O O . VAL A 1 230 ? 15.336 -0.278 -45.027 1.00 93.44 230 VAL A O 1
ATOM 1816 N N . GLU A 1 231 ? 15.673 -0.132 -42.823 1.00 88.12 231 GLU A N 1
ATOM 1817 C CA . GLU A 1 231 ? 17.141 -0.200 -42.923 1.00 88.12 231 GLU A CA 1
ATOM 1818 C C . GLU A 1 231 ? 17.621 -1.477 -43.627 1.00 88.12 231 GLU A C 1
ATOM 1820 O O . GLU A 1 231 ? 18.631 -1.481 -44.328 1.00 88.12 231 GLU A O 1
ATOM 1825 N N . LYS A 1 232 ? 16.939 -2.606 -43.386 1.00 91.25 232 LYS A N 1
ATOM 1826 C CA . LYS A 1 232 ? 17.285 -3.879 -44.021 1.00 91.25 232 LYS A CA 1
ATOM 1827 C C . LYS A 1 232 ? 17.035 -3.787 -45.527 1.00 91.25 232 LYS A C 1
ATOM 1829 O O . LYS A 1 232 ? 17.916 -4.194 -46.274 1.00 91.25 232 LYS A O 1
ATOM 1834 N N . ASP A 1 233 ? 15.882 -3.272 -45.944 1.00 90.25 233 ASP A N 1
ATOM 1835 C CA . ASP A 1 233 ? 15.516 -3.137 -47.357 1.00 90.25 233 ASP A CA 1
ATOM 1836 C C . ASP A 1 233 ? 16.453 -2.159 -48.089 1.00 90.25 233 ASP A C 1
ATOM 1838 O O . ASP A 1 233 ? 16.998 -2.515 -49.131 1.00 90.25 233 ASP A O 1
ATOM 1842 N N . GLN A 1 234 ? 16.785 -1.014 -47.482 1.00 88.12 234 GLN A N 1
ATOM 1843 C CA . GLN A 1 234 ? 17.746 -0.047 -48.040 1.00 88.12 234 GLN A CA 1
ATOM 1844 C C . GLN A 1 234 ? 19.142 -0.647 -48.275 1.00 88.12 234 GLN A C 1
ATOM 1846 O O . GLN A 1 234 ? 19.768 -0.394 -49.302 1.00 88.12 234 GLN A O 1
ATOM 1851 N N . ILE A 1 235 ? 19.651 -1.463 -47.344 1.00 86.94 235 ILE A N 1
ATOM 1852 C CA . ILE A 1 235 ? 20.956 -2.119 -47.532 1.00 86.94 235 ILE A CA 1
ATOM 1853 C C . ILE A 1 235 ? 20.891 -3.184 -48.626 1.00 86.94 235 ILE A C 1
ATOM 1855 O O . ILE A 1 235 ? 21.853 -3.3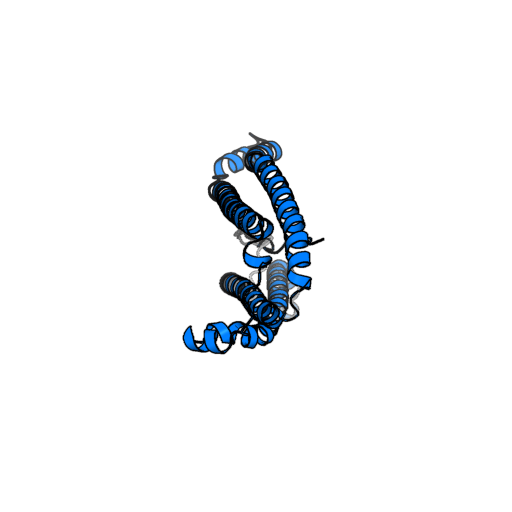40 -49.374 1.00 86.94 235 ILE A O 1
ATOM 1859 N N . ILE A 1 236 ? 19.781 -3.919 -48.739 1.00 88.31 236 ILE A N 1
ATOM 1860 C CA . ILE A 1 236 ? 19.600 -4.885 -49.832 1.00 88.31 236 ILE A CA 1
ATOM 1861 C C . ILE A 1 236 ? 19.640 -4.162 -51.180 1.00 88.31 236 ILE A C 1
ATOM 1863 O O . ILE A 1 236 ? 20.339 -4.616 -52.084 1.00 88.31 236 ILE A O 1
ATOM 1867 N N . GLU A 1 237 ? 18.942 -3.032 -51.308 1.00 87.62 237 GLU A N 1
ATOM 1868 C CA . GLU A 1 237 ? 18.964 -2.211 -52.523 1.00 87.62 237 GLU A CA 1
ATOM 1869 C C . GLU A 1 237 ? 20.384 -1.744 -52.872 1.00 87.62 237 GLU A C 1
ATOM 1871 O O . GLU A 1 237 ? 20.812 -1.907 -54.013 1.00 87.62 237 GLU A O 1
ATOM 1876 N N . GLN A 1 238 ? 21.152 -1.252 -51.893 1.00 84.31 238 GLN A N 1
ATOM 1877 C CA . GLN A 1 238 ? 22.545 -0.832 -52.103 1.00 84.31 238 GLN A CA 1
ATOM 1878 C C . GLN A 1 238 ? 23.446 -1.983 -52.569 1.00 84.31 238 GLN A C 1
ATOM 1880 O O . GLN A 1 238 ? 24.200 -1.826 -53.531 1.00 84.31 238 GLN A O 1
ATOM 1885 N N . LEU A 1 239 ? 23.340 -3.151 -51.925 1.00 84.25 239 LEU A N 1
ATOM 1886 C CA . LEU A 1 239 ? 24.117 -4.337 -52.290 1.00 84.25 239 LEU A CA 1
ATOM 1887 C C . LEU A 1 239 ? 23.770 -4.833 -53.701 1.00 84.25 239 LEU A C 1
ATOM 1889 O O . LEU A 1 239 ? 24.664 -5.228 -54.447 1.00 84.25 239 LEU A O 1
ATOM 1893 N N . ASN A 1 240 ? 22.490 -4.785 -54.080 1.00 83.81 240 ASN A N 1
ATOM 1894 C CA . ASN A 1 240 ? 22.027 -5.185 -55.409 1.00 83.81 240 ASN A CA 1
ATOM 1895 C C . ASN A 1 240 ? 22.435 -4.183 -56.502 1.00 83.81 240 ASN A C 1
ATOM 1897 O O . ASN A 1 240 ? 22.678 -4.588 -57.635 1.00 83.81 240 ASN A O 1
ATOM 1901 N N . ALA A 1 241 ? 22.545 -2.893 -56.171 1.00 82.00 241 ALA A N 1
ATOM 1902 C CA . ALA A 1 241 ? 22.974 -1.843 -57.095 1.00 82.00 241 ALA A CA 1
ATOM 1903 C C . ALA A 1 241 ? 24.492 -1.845 -57.381 1.00 82.00 241 ALA A C 1
ATOM 1905 O O . ALA A 1 241 ? 24.974 -0.994 -58.127 1.00 82.00 241 ALA A O 1
ATOM 1906 N N . GLY A 1 242 ? 25.265 -2.765 -56.789 1.00 66.19 242 GLY A N 1
ATOM 1907 C CA . GLY A 1 242 ? 26.720 -2.836 -56.967 1.00 66.19 242 GLY A CA 1
ATOM 1908 C C . GLY A 1 242 ? 27.487 -1.685 -56.303 1.00 66.19 242 GLY A C 1
ATOM 1909 O O . GLY A 1 242 ? 28.698 -1.565 -56.489 1.00 66.19 242 GLY A O 1
ATOM 1910 N N . ALA A 1 243 ? 26.807 -0.854 -55.509 1.00 58.12 243 ALA A N 1
ATOM 1911 C CA . ALA A 1 243 ? 27.445 0.139 -54.665 1.00 58.12 243 ALA A CA 1
ATOM 1912 C C . ALA A 1 243 ? 28.055 -0.586 -53.454 1.00 58.12 243 ALA A C 1
ATOM 1914 O O . ALA A 1 243 ? 27.342 -1.137 -52.614 1.00 58.12 243 ALA A O 1
ATOM 1915 N N . GLY A 1 244 ? 29.389 -0.628 -53.378 1.00 55.50 244 GLY A N 1
ATOM 1916 C CA . GLY A 1 244 ? 30.085 -1.107 -52.183 1.00 55.50 244 GLY A CA 1
ATOM 1917 C C . GLY A 1 244 ? 29.636 -0.320 -50.942 1.00 55.50 244 GLY A C 1
ATOM 1918 O O . GLY A 1 244 ? 29.251 0.846 -51.074 1.00 55.50 244 GLY A O 1
ATOM 1919 N N . PRO A 1 245 ? 29.658 -0.930 -49.741 1.00 51.75 245 PRO A N 1
ATOM 1920 C CA . PRO A 1 245 ? 29.179 -0.265 -48.535 1.00 51.75 245 PRO A CA 1
ATOM 1921 C C . PRO A 1 245 ? 29.945 1.054 -48.336 1.00 51.75 245 PRO A C 1
ATOM 1923 O O . PRO A 1 245 ? 31.169 1.063 -48.510 1.00 51.75 245 PRO A O 1
ATOM 1926 N N . PRO A 1 246 ? 29.269 2.167 -47.990 1.00 48.41 246 PRO A N 1
ATOM 1927 C CA . PRO A 1 246 ? 29.956 3.428 -47.755 1.00 48.41 246 PRO A CA 1
ATOM 1928 C C . PRO A 1 246 ? 31.013 3.236 -46.652 1.00 48.41 246 PRO A C 1
ATOM 1930 O O . PRO A 1 246 ? 30.707 2.622 -45.622 1.00 48.41 246 PRO A O 1
ATOM 1933 N N . PRO A 1 247 ? 32.255 3.724 -46.834 1.00 38.75 247 PRO A N 1
ATOM 1934 C CA . PRO A 1 247 ? 33.301 3.560 -45.837 1.00 38.75 247 PRO A CA 1
ATOM 1935 C C . PRO A 1 247 ? 32.914 4.312 -44.559 1.00 38.75 247 PRO A C 1
ATOM 1937 O O . PRO A 1 247 ? 32.804 5.534 -44.562 1.00 38.75 247 PRO A O 1
ATOM 1940 N N . GLY A 1 248 ? 32.719 3.581 -43.461 1.00 47.03 248 GLY A N 1
ATOM 1941 C CA . GLY A 1 248 ? 32.733 4.158 -42.117 1.00 47.03 248 GLY A CA 1
ATOM 1942 C C . GLY A 1 248 ? 31.582 5.099 -41.761 1.00 47.03 248 GLY A C 1
ATOM 1943 O O . GLY A 1 248 ? 31.820 6.065 -41.043 1.00 47.03 248 GLY A O 1
ATOM 1944 N N . ALA A 1 249 ? 30.342 4.828 -42.183 1.00 37.53 249 ALA A N 1
ATOM 1945 C CA . ALA A 1 249 ? 29.202 5.481 -41.540 1.00 37.53 249 ALA A CA 1
ATOM 1946 C C . ALA A 1 249 ? 29.164 5.031 -40.063 1.00 37.53 249 ALA A C 1
ATOM 1948 O O . ALA A 1 249 ? 28.989 3.832 -39.812 1.00 37.53 249 ALA A O 1
ATOM 1949 N N . PRO A 1 250 ? 29.350 5.936 -39.081 1.00 37.94 250 PRO A N 1
ATOM 1950 C CA . PRO A 1 250 ? 29.132 5.597 -37.685 1.00 37.94 250 PRO A CA 1
ATOM 1951 C C . PRO A 1 250 ? 27.714 5.055 -37.609 1.00 37.94 250 PRO A C 1
ATOM 1953 O O . PRO A 1 250 ? 26.798 5.690 -38.137 1.00 37.94 250 PRO A O 1
ATOM 1956 N N . GLY A 1 251 ? 27.540 3.862 -37.031 1.00 40.59 251 GLY A N 1
ATOM 1957 C CA . GLY A 1 251 ? 26.210 3.327 -36.777 1.00 40.59 251 GLY A CA 1
ATOM 1958 C C . GLY A 1 251 ? 25.400 4.450 -36.159 1.00 40.59 251 GLY A C 1
ATOM 1959 O O . GLY A 1 251 ? 25.812 4.969 -35.124 1.00 40.59 251 GLY A O 1
ATOM 1960 N N . SER A 1 252 ? 24.351 4.896 -36.859 1.00 37.56 252 SER A N 1
ATOM 1961 C CA . SER A 1 252 ? 23.454 5.920 -36.352 1.00 37.56 252 SER A CA 1
ATOM 1962 C C . SER A 1 252 ? 23.003 5.409 -34.998 1.00 37.56 252 SER A C 1
ATOM 1964 O O . SER A 1 252 ? 22.231 4.454 -34.893 1.00 37.56 252 SER A O 1
ATOM 1966 N N . THR A 1 253 ? 23.594 5.968 -33.948 1.00 40.09 253 THR A N 1
ATOM 1967 C CA . THR A 1 253 ? 23.038 5.918 -32.619 1.00 40.09 253 THR A CA 1
ATOM 1968 C C . THR A 1 253 ? 21.715 6.628 -32.804 1.00 40.09 253 THR A C 1
ATOM 1970 O O . THR A 1 253 ? 21.674 7.861 -32.833 1.00 40.09 253 THR A O 1
ATOM 1973 N N . GLY A 1 254 ? 20.660 5.846 -33.060 1.00 36.66 254 GLY A N 1
ATOM 1974 C CA . GLY A 1 254 ? 19.297 6.324 -32.950 1.00 36.66 254 GLY A CA 1
ATOM 1975 C C . GLY A 1 254 ? 19.267 7.149 -31.678 1.00 36.66 254 GLY A C 1
ATOM 1976 O O . GLY A 1 254 ? 19.773 6.689 -30.650 1.00 36.66 254 GLY A O 1
ATOM 1977 N N . SER A 1 255 ? 18.850 8.410 -31.815 1.00 33.50 255 SER A N 1
ATOM 1978 C CA . SER A 1 255 ? 18.826 9.368 -30.712 1.00 33.50 255 SER A CA 1
ATOM 1979 C C . SER A 1 255 ? 18.404 8.647 -29.435 1.00 33.50 255 SER A C 1
ATOM 1981 O O . SER A 1 255 ? 17.412 7.911 -29.492 1.00 33.50 255 SER A O 1
ATOM 1983 N N . PRO A 1 256 ? 19.105 8.826 -28.302 1.00 35.88 256 PRO A N 1
ATOM 1984 C CA . PRO A 1 256 ? 18.592 8.364 -27.032 1.00 35.88 256 PRO A CA 1
ATOM 1985 C C . PRO A 1 256 ? 17.376 9.237 -26.725 1.00 35.88 256 PRO A C 1
ATOM 1987 O O . PRO A 1 256 ? 17.463 10.245 -26.029 1.00 35.88 256 PRO A O 1
ATOM 1990 N N . TYR A 1 257 ? 16.227 8.891 -27.306 1.00 41.25 257 TYR A N 1
ATOM 1991 C CA . TYR A 1 257 ? 14.968 9.346 -26.771 1.00 41.25 257 TYR A CA 1
ATOM 1992 C C . TYR A 1 257 ? 14.895 8.690 -25.405 1.00 41.25 257 TYR A C 1
ATOM 1994 O O . TYR A 1 257 ? 14.866 7.468 -25.296 1.00 41.25 257 TYR A O 1
ATOM 2002 N N . ASN A 1 258 ? 15.017 9.517 -24.378 1.00 41.06 258 ASN A N 1
ATOM 2003 C CA . ASN A 1 258 ? 15.049 9.118 -22.990 1.00 41.06 258 ASN A CA 1
ATOM 2004 C C . ASN A 1 258 ? 13.610 9.122 -22.459 1.00 41.06 258 ASN A C 1
ATOM 2006 O O . ASN A 1 258 ? 13.105 10.204 -22.150 1.00 41.06 258 ASN A O 1
ATOM 2010 N N . PRO A 1 259 ? 12.920 7.975 -22.306 1.00 41.84 259 PRO A N 1
ATOM 2011 C CA . PRO A 1 259 ? 11.812 7.918 -21.386 1.00 41.84 259 PRO A CA 1
ATOM 2012 C C . PRO A 1 259 ? 12.433 7.612 -20.023 1.00 41.84 259 PRO A C 1
ATOM 2014 O O . PRO A 1 259 ? 12.550 6.453 -19.618 1.00 41.84 259 PRO A O 1
ATOM 2017 N N . SER A 1 260 ? 12.871 8.659 -19.325 1.00 39.88 260 SER A N 1
ATOM 2018 C CA . SER A 1 260 ? 13.136 8.590 -17.892 1.00 39.88 260 SER A CA 1
ATOM 2019 C C . SER A 1 260 ? 11.838 8.166 -17.213 1.00 39.88 260 SER A C 1
ATOM 2021 O O . SER A 1 260 ? 11.041 9.024 -16.873 1.00 39.88 260 SER A O 1
ATOM 2023 N N . PHE A 1 261 ? 11.591 6.867 -17.073 1.00 43.56 261 PHE A N 1
ATOM 2024 C CA . PHE A 1 261 ? 10.669 6.275 -16.107 1.00 43.56 261 PHE A CA 1
ATOM 2025 C C . PHE A 1 261 ? 10.922 4.764 -16.076 1.00 43.56 261 PHE A C 1
ATOM 2027 O O . PHE A 1 261 ? 10.222 3.964 -16.691 1.00 43.56 261 PHE A O 1
ATOM 2034 N N . ILE A 1 262 ? 11.965 4.368 -15.345 1.00 43.72 262 ILE A N 1
ATOM 2035 C CA . ILE A 1 262 ? 11.985 3.047 -14.715 1.00 43.72 262 ILE A CA 1
ATOM 2036 C C . ILE A 1 262 ? 11.002 3.173 -13.543 1.00 43.72 262 ILE A C 1
ATOM 2038 O O . ILE A 1 262 ? 11.258 3.992 -12.657 1.00 43.72 262 ILE A O 1
ATOM 2042 N N . PRO A 1 263 ? 9.868 2.453 -13.518 1.00 40.84 263 PRO A N 1
ATOM 2043 C CA . PRO A 1 263 ? 8.985 2.485 -12.363 1.00 40.84 263 PRO A CA 1
ATOM 2044 C C . PRO A 1 263 ? 9.754 1.919 -11.168 1.00 40.84 263 PRO A C 1
ATOM 2046 O O . PRO A 1 263 ? 10.214 0.776 -11.210 1.00 40.84 263 PRO A O 1
ATOM 2049 N N . GLN A 1 264 ? 9.913 2.711 -10.107 1.00 42.66 264 GLN A N 1
ATOM 2050 C CA . GLN A 1 264 ? 10.238 2.134 -8.811 1.00 42.66 264 GLN A CA 1
ATOM 2051 C C . GLN A 1 264 ? 9.068 1.252 -8.377 1.00 42.66 264 GLN A C 1
ATOM 2053 O O . GLN A 1 264 ? 7.905 1.615 -8.547 1.00 42.66 264 GLN A O 1
ATOM 2058 N N . ASN A 1 265 ? 9.400 0.078 -7.847 1.00 41.88 265 ASN A N 1
ATOM 2059 C CA . ASN A 1 265 ? 8.452 -0.836 -7.232 1.00 41.88 265 ASN A CA 1
ATOM 2060 C C . ASN A 1 265 ? 7.660 -0.087 -6.136 1.00 41.88 265 ASN A C 1
ATOM 2062 O O . ASN A 1 265 ? 8.278 0.316 -5.150 1.00 41.88 265 ASN A O 1
ATOM 2066 N N . PRO A 1 266 ? 6.328 0.076 -6.250 1.00 45.09 266 PRO A N 1
ATOM 2067 C CA . PRO A 1 266 ? 5.532 0.709 -5.199 1.00 45.09 266 PRO A CA 1
ATOM 2068 C C . PRO A 1 266 ? 5.426 -0.150 -3.925 1.00 45.09 266 PRO A C 1
ATOM 2070 O O . PRO A 1 266 ? 4.914 0.322 -2.917 1.00 45.09 266 PRO A O 1
ATOM 2073 N N . TYR A 1 267 ? 5.944 -1.385 -3.942 1.00 45.34 267 TYR A N 1
ATOM 2074 C CA . TYR A 1 267 ? 5.937 -2.319 -2.810 1.00 45.34 267 TYR A CA 1
ATOM 2075 C C . TYR A 1 267 ? 7.330 -2.557 -2.197 1.00 45.34 267 TYR A C 1
ATOM 2077 O O . TYR A 1 267 ? 7.611 -3.630 -1.665 1.00 45.34 267 TYR A O 1
ATOM 2085 N N . GLY A 1 268 ? 8.243 -1.588 -2.295 1.00 36.19 268 GLY A N 1
ATOM 2086 C CA . GLY A 1 268 ? 9.548 -1.653 -1.637 1.00 36.19 268 GLY A CA 1
ATOM 2087 C C . GLY A 1 268 ? 9.521 -1.070 -0.222 1.00 36.19 268 GLY A C 1
ATOM 2088 O O . GLY A 1 268 ? 9.594 0.144 -0.081 1.00 36.19 268 GLY A O 1
ATOM 2089 N N . GLY A 1 269 ? 9.499 -1.931 0.803 1.00 35.28 269 GLY A N 1
ATOM 2090 C CA . GLY A 1 269 ? 9.980 -1.578 2.149 1.00 35.28 269 GLY A CA 1
ATOM 2091 C C . GLY A 1 269 ? 8.951 -1.561 3.281 1.00 35.28 269 GLY A C 1
ATOM 2092 O O . GLY A 1 269 ? 8.931 -0.619 4.061 1.00 35.28 269 GLY A O 1
ATOM 2093 N N . GLY A 1 270 ? 8.125 -2.600 3.410 1.00 30.02 270 GLY A N 1
ATOM 2094 C CA . GLY A 1 270 ? 7.377 -2.875 4.639 1.00 30.02 270 GLY A CA 1
ATOM 2095 C C . GLY A 1 270 ? 7.867 -4.172 5.268 1.00 30.02 270 GLY A C 1
ATOM 2096 O O . GLY A 1 270 ? 7.247 -5.215 5.081 1.00 30.02 270 GLY A O 1
ATOM 2097 N N . HIS A 1 271 ? 9.003 -4.129 5.967 1.00 32.34 271 HIS A N 1
ATOM 2098 C CA . HIS A 1 271 ? 9.336 -5.178 6.926 1.00 32.34 271 HIS A CA 1
ATOM 2099 C C . HIS A 1 271 ? 8.321 -5.089 8.067 1.00 32.34 271 HIS A C 1
ATOM 2101 O O . HIS A 1 271 ? 8.416 -4.198 8.903 1.00 32.34 271 HIS A O 1
ATOM 2107 N N . TYR A 1 272 ? 7.348 -5.996 8.087 1.00 30.53 272 TYR A N 1
ATOM 2108 C CA . TYR A 1 272 ? 6.636 -6.324 9.314 1.00 30.53 272 TYR A CA 1
ATOM 2109 C C . TYR A 1 272 ? 7.471 -7.378 10.049 1.00 30.53 272 TYR A C 1
ATOM 2111 O O . TYR A 1 272 ? 7.434 -8.562 9.708 1.00 30.53 272 TYR A O 1
ATOM 2119 N N . GLN A 1 273 ? 8.289 -6.908 10.990 1.00 33.72 273 GLN A N 1
ATOM 2120 C CA . GLN A 1 273 ? 8.496 -7.594 12.265 1.00 33.72 273 GLN A CA 1
ATOM 2121 C C . GLN A 1 273 ? 7.687 -6.845 13.318 1.00 33.72 273 GLN A C 1
ATOM 2123 O O . GLN A 1 273 ? 7.633 -5.598 13.213 1.00 33.72 273 GLN A O 1
#

Sequence (273 aa):
MRATHGTSWQRLPSSALNGEIKTRIDSYKSNLDKAVETDSTVESNMVTIKPKIAYLQLSRNELTQKMPKSQESEAASSPAVTNIQQTIEQLNELKRERQTTINHMTAGLESADLRKDLMSVHSGTKSKDSVFETHLQGINGYSKVIEDQQIKSSELLSVIDTNMMSFNQTLAGSSDTSKIEFFKSIDEGLKLYYENMNLLSNGSKFYKQMHTYLTSLHLYVNDFVASRTVEKDQIIEQLNAGAGPPPGAPGSTGSPYNPSFIPQNPYGGGHYQ